Protein AF-A0A2S6H4N1-F1 (afdb_monomer_lite)

Organism: NCBI:txid173365

Secondary structure (DSSP, 8-state):
-HHHHHHHHHHHHTTTS-HHHHHHHHHH-SHHHHHHHHHHHHHHHTSB-TTS-BHHHHHHHHHHHHHHT-TT-BHHHHHHHTTS-HHHHIIIIITGGGGTEE--SSSB-EES-HHHHHHHHHHHHHHS---HHHHHHHHHHHHHHHTTTS--TTTHIIIIIHHHHHHTT-HHHHHHHHHHHHHHS--HHHHHHHHHHHHHTT-HHHHHHHHHH--S--TT-HHHHHHHHHHHHHTT-HHHHHHHHHHHHSGGG-SSPP-HHHHHHHHHHHHHHHHHHHHHS--HHHHHHHHHHHHHHHTS---HHHHHHHHHHHHHHHHTTPPP--HHHHHHHHHHHHHHHHHT-TTHHHHTTTS--GGG---HHHHTTS---

Sequence (373 aa):
MSQRLFDAAKAEASLGEGALLGGVLLIRKGEGLRAHVRSLLERLQANPLTNGYTLYTAFGYIAAMHAEGLDFLSRPVLAEALDCKTSSLQKDVLFPLGREAAAGGGTMIRTRHRRIAAAVIEVMQEEFGEDIENFYLDLVQAAVKARPKAFIQGYSRWEYDLPGHFLKKQPELALQIGSILLELTPHAKLAVSLARIYRQSDDPAEGARVLREFTGDVSGDRSYWYEWGTCAGGTGDHALSAWLAGWSLADQSGVEPPDNDRAKKSLAGLGVAFAELFKRYPDRAFIEARYAVGQLGLKLRLDDTARRYFKSHLGEAEAEGVKPTDLDGAFSRLQTGLNLAWENCAEHESLTERIPKPQAMRFDGLKRLFPLG

Foldseek 3Di:
DVVQLVVQLVVVVVVPDDSNVRSVCVPPDPPPLLVVLVVVLVVQCVADDPQRHTLNLLLLLQLLCLLLPNFFAFLQLSCLLSVHDSVCCVVRHCVVCVVFWDPDVDRTTHGPDSVSSNSNNVCCCPPVVDDSLVSLVSSLLSLLVSVVVDDRPPSVCLLAVVLVSCLVPPLPSSLSSLVSCCVSPPDLVSLLRNLVSCVSVLRLPVSLVSLVPRPDDQFAPLSSLQSNLVSCVSVVLLLSNLLSLLQSQFPRRHPAHDDLVSLLSSLLSLLSSLVSVCVVPVDLLSLLLLLLSLVLNCQGDDDPVSVVSSVVSNVVSVVVVHDDDDNVSSVVSNLSNNQVSLVVRPCNVVCCVPTPRSVPTHNVSSCVRHDDD

pLDDT: mean 88.89, std 13.94, range [40.78, 98.56]

Structure (mmCIF, N/CA/C/O backbone):
data_AF-A0A2S6H4N1-F1
#
_entry.id   AF-A0A2S6H4N1-F1
#
loop_
_atom_site.group_PDB
_atom_site.id
_atom_site.type_symbol
_atom_site.label_atom_id
_atom_site.label_alt_id
_atom_site.label_comp_id
_atom_site.label_asym_id
_atom_site.label_entity_id
_atom_site.label_seq_id
_atom_site.pdbx_PDB_ins_code
_atom_site.Cartn_x
_atom_site.Cartn_y
_atom_site.Cartn_z
_atom_site.occupancy
_atom_site.B_iso_or_equiv
_atom_site.auth_seq_id
_atom_site.auth_comp_id
_atom_site.auth_asym_id
_atom_site.auth_atom_id
_atom_site.pdbx_PDB_model_num
ATOM 1 N N . MET A 1 1 ? 3.105 -32.085 -36.620 1.00 48.75 1 MET A N 1
ATOM 2 C CA . MET A 1 1 ? 3.476 -30.650 -36.559 1.00 48.75 1 MET A CA 1
ATOM 3 C C . MET A 1 1 ? 2.249 -29.737 -36.431 1.00 48.75 1 MET A C 1
ATOM 5 O O . MET A 1 1 ? 2.284 -28.845 -35.600 1.00 48.75 1 MET A O 1
ATOM 9 N N . SER A 1 2 ? 1.154 -29.994 -37.164 1.00 57.72 2 SER A N 1
ATOM 10 C CA . SER A 1 2 ? -0.086 -29.189 -37.124 1.00 57.72 2 SER A CA 1
ATOM 11 C C . SER A 1 2 ? -0.809 -29.170 -35.760 1.00 57.72 2 SER A C 1
ATOM 13 O O . SER A 1 2 ? -1.133 -28.087 -35.286 1.00 57.72 2 SER A O 1
ATOM 15 N N . GLN A 1 3 ? -0.959 -30.312 -35.071 1.00 52.41 3 GLN A N 1
ATOM 16 C CA . GLN A 1 3 ? -1.680 -30.360 -33.784 1.00 52.41 3 GLN A CA 1
ATOM 17 C C . GLN A 1 3 ? -0.975 -29.580 -32.660 1.00 52.41 3 GLN A C 1
ATOM 19 O O . GLN A 1 3 ? -1.591 -28.766 -31.990 1.00 52.41 3 GLN A O 1
ATOM 24 N N . ARG A 1 4 ? 0.351 -29.731 -32.524 1.00 51.81 4 ARG A N 1
ATOM 25 C CA . ARG A 1 4 ? 1.145 -28.981 -31.531 1.00 51.81 4 ARG A CA 1
ATOM 26 C C . ARG A 1 4 ? 1.131 -27.470 -31.784 1.00 51.81 4 ARG A C 1
ATOM 28 O O . ARG A 1 4 ? 1.163 -26.705 -30.830 1.00 51.81 4 ARG A O 1
ATOM 35 N N . LEU A 1 5 ? 1.100 -27.041 -33.053 1.00 51.47 5 LEU A N 1
ATOM 36 C CA . LEU A 1 5 ? 1.008 -25.619 -33.423 1.00 51.47 5 LEU A CA 1
ATOM 37 C C . LEU A 1 5 ? -0.353 -25.060 -33.035 1.00 51.47 5 LEU A C 1
ATOM 39 O O . LEU A 1 5 ? -0.445 -23.941 -32.547 1.00 51.47 5 LEU A O 1
ATOM 43 N N . PHE A 1 6 ? -1.390 -25.863 -33.243 1.00 55.00 6 PHE A N 1
ATOM 44 C CA . PHE A 1 6 ? -2.753 -25.526 -32.889 1.00 55.00 6 PHE A CA 1
ATOM 45 C C . PHE A 1 6 ? -2.928 -25.405 -31.369 1.00 55.00 6 PHE A C 1
ATOM 47 O O . PHE A 1 6 ? -3.466 -24.405 -30.904 1.00 55.00 6 PHE A O 1
ATOM 54 N N . ASP A 1 7 ? -2.394 -26.350 -30.593 1.00 57.19 7 ASP A N 1
ATOM 55 C CA . ASP A 1 7 ? -2.451 -26.315 -29.126 1.00 57.19 7 ASP A CA 1
ATOM 56 C C . ASP A 1 7 ? -1.646 -25.130 -28.553 1.00 57.19 7 ASP A C 1
ATOM 58 O O . ASP A 1 7 ? -2.128 -24.411 -27.677 1.00 57.19 7 ASP A O 1
ATOM 62 N N . ALA A 1 8 ? -0.461 -24.860 -29.114 1.00 56.28 8 ALA A N 1
ATOM 63 C CA . ALA A 1 8 ? 0.375 -23.704 -28.787 1.00 56.28 8 ALA A CA 1
ATOM 64 C C . ALA A 1 8 ? -0.302 -22.362 -29.117 1.00 56.28 8 ALA A C 1
ATOM 66 O O . ALA A 1 8 ? -0.313 -21.448 -28.297 1.00 56.28 8 ALA A O 1
ATOM 67 N N . ALA A 1 9 ? -0.901 -22.247 -30.304 1.00 53.41 9 ALA A N 1
ATOM 68 C CA . ALA A 1 9 ? -1.626 -21.052 -30.717 1.00 53.41 9 ALA A CA 1
ATOM 69 C C . ALA A 1 9 ? -2.897 -20.837 -29.881 1.00 53.41 9 ALA A C 1
ATOM 71 O O . ALA A 1 9 ? -3.255 -19.701 -29.586 1.00 53.41 9 ALA A O 1
ATOM 72 N N . LYS A 1 10 ? -3.565 -21.912 -29.451 1.00 53.88 10 LYS A N 1
ATOM 73 C CA . LYS A 1 10 ? -4.755 -21.840 -28.595 1.00 53.88 10 LYS A CA 1
ATOM 74 C C . LYS A 1 10 ? -4.426 -21.360 -27.175 1.00 53.88 10 LYS A C 1
ATOM 76 O O . LYS A 1 10 ? -5.189 -20.568 -26.632 1.00 53.88 10 LYS A O 1
ATOM 81 N N . ALA A 1 11 ? -3.292 -21.780 -26.608 1.00 56.50 11 ALA A N 1
ATOM 82 C CA . ALA A 1 11 ? -2.799 -21.282 -25.319 1.00 56.50 11 ALA A CA 1
ATOM 83 C C . ALA A 1 11 ? -2.368 -19.799 -25.375 1.00 56.50 11 ALA A C 1
ATOM 85 O O . ALA A 1 11 ? -2.579 -19.046 -24.427 1.00 56.50 11 ALA A O 1
ATOM 86 N N . GLU A 1 12 ? -1.817 -19.349 -26.505 1.00 52.75 12 GLU A N 1
ATOM 87 C CA . GLU A 1 12 ? -1.479 -17.935 -26.733 1.00 52.75 12 GLU A CA 1
ATOM 88 C C . GLU A 1 12 ? -2.725 -17.070 -26.995 1.00 52.75 12 GLU A C 1
ATOM 90 O O . GLU A 1 12 ? -2.802 -15.934 -26.536 1.00 52.75 12 GLU A O 1
ATOM 95 N N . ALA A 1 13 ? -3.750 -17.606 -27.667 1.00 51.69 13 ALA A N 1
ATOM 96 C CA . ALA A 1 13 ? -5.005 -16.890 -27.910 1.00 51.69 13 ALA A CA 1
ATOM 97 C C . ALA A 1 13 ? -5.735 -16.503 -26.610 1.00 51.69 13 ALA A C 1
ATOM 99 O O . ALA A 1 13 ? -6.384 -15.460 -26.568 1.00 51.69 13 ALA A O 1
ATOM 100 N N . SER A 1 14 ? -5.590 -17.289 -25.534 1.00 49.72 14 SER A N 1
ATOM 101 C CA . SER A 1 14 ? -6.103 -16.929 -24.201 1.00 49.72 14 SER A CA 1
ATOM 102 C C . SER A 1 14 ? -5.357 -15.773 -23.520 1.00 49.72 14 SER A C 1
ATOM 104 O O . SER A 1 14 ? -5.860 -15.242 -22.535 1.00 49.72 14 SER A O 1
ATOM 106 N N . LEU A 1 15 ? -4.193 -15.361 -24.039 1.00 51.81 15 LEU A N 1
ATOM 107 C CA . LEU A 1 15 ? -3.381 -14.246 -23.531 1.00 51.81 15 LEU A CA 1
ATOM 108 C C . LEU A 1 15 ? -3.568 -12.941 -24.332 1.00 51.81 15 LEU A C 1
ATOM 110 O O . LEU A 1 15 ? -2.967 -11.928 -23.990 1.00 51.81 15 LEU A O 1
ATOM 114 N N . GLY A 1 16 ? -4.428 -12.938 -25.358 1.00 44.16 16 GLY A N 1
ATOM 115 C CA . GLY A 1 16 ? -4.937 -11.717 -25.994 1.00 44.16 16 GLY A CA 1
ATOM 116 C C . GLY A 1 16 ? -4.150 -11.153 -27.186 1.00 44.16 16 GLY A C 1
ATOM 117 O O . GLY A 1 16 ? -4.662 -10.246 -27.836 1.00 44.16 16 GLY A O 1
ATOM 118 N N . GLU A 1 17 ? -2.977 -11.684 -27.554 1.00 46.75 17 GLU A N 1
ATOM 119 C CA . GLU A 1 17 ? -2.208 -11.206 -28.722 1.00 46.75 17 GLU A CA 1
ATOM 120 C C . GLU A 1 17 ? -1.546 -12.353 -29.519 1.00 46.75 17 GLU A C 1
ATOM 122 O O . GLU A 1 17 ? -1.082 -13.341 -28.963 1.00 46.75 17 GLU A O 1
ATOM 127 N N . GLY A 1 18 ? -1.479 -12.221 -30.853 1.00 52.62 18 GLY A N 1
ATOM 128 C CA . GLY A 1 18 ? -0.442 -12.867 -31.678 1.00 52.62 18 GLY A CA 1
ATOM 129 C C . GLY A 1 18 ? -0.360 -14.403 -31.727 1.00 52.62 18 GLY A C 1
ATOM 130 O O . GLY A 1 18 ? 0.700 -14.919 -32.082 1.00 52.62 18 GLY A O 1
ATOM 131 N N . ALA A 1 19 ? -1.448 -15.131 -31.450 1.00 54.53 19 ALA A N 1
ATOM 132 C CA . ALA A 1 19 ? -1.514 -16.598 -31.325 1.00 54.53 19 ALA A CA 1
ATOM 133 C C . ALA A 1 19 ? -0.698 -17.416 -32.351 1.00 54.53 19 ALA A C 1
ATOM 135 O O . ALA A 1 19 ? -0.059 -18.414 -32.013 1.00 54.53 19 ALA A O 1
ATOM 136 N N . LEU A 1 20 ? -0.687 -16.989 -33.617 1.00 48.22 20 LEU A N 1
ATOM 137 C CA . LEU A 1 20 ? -0.003 -17.705 -34.697 1.00 48.22 20 LEU A CA 1
ATOM 138 C C . LEU A 1 20 ? 1.521 -17.476 -34.699 1.00 48.22 20 LEU A C 1
ATOM 140 O O . LEU A 1 20 ? 2.278 -18.399 -34.993 1.00 48.22 20 LEU A O 1
ATOM 144 N N . LEU A 1 21 ? 1.985 -16.275 -34.330 1.00 51.44 21 LEU A N 1
ATOM 145 C CA . LEU A 1 21 ? 3.413 -15.955 -34.210 1.00 51.44 21 LEU A CA 1
ATOM 146 C C . LEU A 1 21 ? 3.998 -16.585 -32.935 1.00 51.44 21 LEU A C 1
ATOM 148 O O . LEU A 1 21 ? 5.065 -17.196 -32.994 1.00 51.44 21 LEU A O 1
ATOM 152 N N . GLY A 1 22 ? 3.261 -16.524 -31.818 1.00 53.81 22 GLY A N 1
ATOM 153 C CA . GLY A 1 22 ? 3.605 -17.209 -30.568 1.00 53.81 22 GLY A CA 1
ATOM 154 C C . GLY A 1 22 ? 3.693 -18.731 -30.736 1.00 53.81 22 GLY A C 1
ATOM 155 O O . GLY A 1 22 ? 4.669 -19.347 -30.305 1.00 53.81 22 GLY A O 1
ATOM 156 N N . GLY A 1 23 ? 2.748 -19.333 -31.470 1.00 52.59 23 GLY A N 1
ATOM 157 C CA . GLY A 1 23 ? 2.772 -20.759 -31.815 1.00 52.59 23 GLY A CA 1
ATOM 158 C C . GLY A 1 23 ? 3.954 -21.168 -32.706 1.00 52.59 23 GLY A C 1
ATOM 159 O O . GLY A 1 23 ? 4.554 -22.224 -32.499 1.00 52.59 23 GLY A O 1
ATOM 160 N N . VAL A 1 24 ? 4.349 -20.326 -33.669 1.00 55.22 24 VAL A N 1
ATOM 161 C CA . VAL A 1 24 ? 5.521 -20.580 -34.530 1.00 55.22 24 VAL A CA 1
ATOM 162 C C . VAL A 1 24 ? 6.841 -20.429 -33.762 1.00 55.22 24 VAL A C 1
ATOM 164 O O . VAL A 1 24 ? 7.751 -21.236 -33.974 1.00 55.22 24 VAL A O 1
ATOM 167 N N . LEU A 1 25 ? 6.941 -19.464 -32.839 1.00 53.88 25 LEU A N 1
ATOM 168 C CA . LEU A 1 25 ? 8.090 -19.327 -31.933 1.00 53.88 25 LEU A CA 1
ATOM 169 C C . LEU A 1 25 ? 8.241 -20.562 -31.025 1.00 53.88 25 LEU A C 1
ATOM 171 O O . LEU A 1 25 ? 9.352 -21.067 -30.875 1.00 53.88 25 LEU A O 1
ATOM 175 N N . LEU A 1 26 ? 7.125 -21.108 -30.522 1.00 54.25 26 LEU A N 1
ATOM 176 C CA . LEU A 1 26 ? 7.072 -22.334 -29.707 1.00 54.25 26 LEU A CA 1
ATOM 177 C C . LEU A 1 26 ? 7.663 -23.567 -30.399 1.00 54.25 26 LEU A C 1
ATOM 179 O O . LEU A 1 26 ? 8.270 -24.410 -29.748 1.00 54.25 26 LEU A O 1
ATOM 183 N N . ILE A 1 27 ? 7.457 -23.700 -31.711 1.00 53.41 27 ILE A N 1
ATOM 184 C CA . ILE A 1 27 ? 7.740 -24.951 -32.430 1.00 53.41 27 ILE A CA 1
ATOM 185 C C . ILE A 1 27 ? 9.077 -24.940 -33.157 1.00 53.41 27 ILE A C 1
ATOM 187 O O . ILE A 1 27 ? 9.629 -26.010 -33.411 1.00 53.41 27 ILE A O 1
ATOM 191 N N . ARG A 1 28 ? 9.607 -23.766 -33.516 1.00 51.88 28 ARG A N 1
ATOM 192 C CA . ARG A 1 28 ? 10.813 -23.698 -34.352 1.00 51.88 28 ARG A CA 1
ATOM 193 C C . ARG A 1 28 ? 12.082 -23.221 -33.662 1.00 51.88 28 ARG A C 1
ATOM 195 O O . ARG A 1 28 ? 13.134 -23.452 -34.250 1.00 51.88 28 ARG A O 1
ATOM 202 N N . LYS A 1 29 ? 12.053 -22.563 -32.497 1.00 51.38 29 LYS A N 1
ATOM 203 C CA . LYS A 1 29 ? 13.257 -21.869 -32.005 1.00 51.38 29 LYS A CA 1
ATOM 204 C C . LYS A 1 29 ? 13.277 -21.639 -30.485 1.00 51.38 29 LYS A C 1
ATOM 206 O O . LYS A 1 29 ? 13.104 -20.511 -30.053 1.00 51.38 29 LYS A O 1
ATOM 211 N N . GLY A 1 30 ? 13.560 -22.667 -29.684 1.00 55.00 30 GLY A N 1
ATOM 212 C CA . GLY A 1 30 ? 14.056 -22.447 -28.313 1.00 55.00 30 GLY A CA 1
ATOM 213 C C . GLY A 1 30 ? 15.468 -21.848 -28.358 1.00 55.00 30 GLY A C 1
ATOM 214 O O . GLY A 1 30 ? 15.661 -20.659 -28.126 1.00 55.00 30 GLY A O 1
ATOM 215 N N . GLU A 1 31 ? 16.440 -22.630 -28.831 1.00 57.72 31 GLU A N 1
ATOM 216 C CA . GLU A 1 31 ? 17.837 -22.184 -28.999 1.00 57.72 31 GLU A CA 1
ATOM 217 C C . GLU A 1 31 ? 18.001 -21.107 -30.086 1.00 57.72 31 GLU A C 1
ATOM 219 O O . GLU A 1 31 ? 18.750 -20.144 -29.931 1.00 57.72 31 GLU A O 1
ATOM 224 N N . GLY A 1 32 ? 17.251 -21.213 -31.189 1.00 68.81 32 GLY A N 1
ATOM 225 C CA . GLY A 1 32 ? 17.353 -20.264 -32.301 1.00 68.81 32 GLY A CA 1
ATOM 226 C C . GLY A 1 32 ? 16.788 -18.867 -32.009 1.00 68.81 32 GLY A C 1
ATOM 227 O O . GLY A 1 32 ? 17.113 -17.934 -32.743 1.00 68.81 32 GLY A O 1
ATOM 228 N N . LEU A 1 33 ? 15.917 -18.720 -31.002 1.00 77.12 33 LEU A N 1
ATOM 229 C CA . LEU A 1 33 ? 15.396 -17.420 -30.569 1.00 77.12 33 LEU A CA 1
ATOM 230 C C . LEU A 1 33 ? 16.413 -16.762 -29.650 1.00 77.12 33 LEU A C 1
ATOM 232 O O . LEU A 1 33 ? 16.744 -15.603 -29.862 1.00 77.12 33 LEU A O 1
ATOM 236 N N . ARG A 1 34 ? 16.960 -17.527 -28.705 1.00 83.12 34 ARG A N 1
ATOM 237 C CA . ARG A 1 34 ? 17.997 -17.058 -27.793 1.00 83.12 34 ARG A CA 1
ATOM 238 C C . ARG A 1 34 ? 19.237 -16.555 -28.538 1.00 83.12 34 ARG A C 1
ATOM 240 O O . ARG A 1 34 ? 19.632 -15.410 -28.355 1.00 83.12 34 ARG A O 1
ATOM 247 N N . ALA A 1 35 ? 19.761 -17.338 -29.486 1.00 82.56 35 ALA A N 1
ATOM 248 C CA . ALA A 1 35 ? 20.886 -16.919 -30.330 1.00 82.56 35 ALA A CA 1
ATOM 249 C C . ALA A 1 35 ? 20.569 -15.674 -31.183 1.00 82.56 35 ALA A C 1
ATOM 251 O O . ALA A 1 35 ? 21.424 -14.813 -31.395 1.00 82.56 35 ALA A O 1
ATOM 252 N N . HIS A 1 36 ? 19.327 -15.557 -31.666 1.00 83.19 36 HIS A N 1
ATOM 253 C CA . HIS A 1 36 ? 18.885 -14.377 -32.406 1.00 83.19 36 HIS A CA 1
ATOM 254 C C . HIS A 1 36 ? 18.809 -13.132 -31.514 1.00 83.19 36 HIS A C 1
ATOM 256 O O . HIS A 1 36 ? 19.293 -12.078 -31.918 1.00 83.19 36 HIS A O 1
ATOM 262 N N . VAL A 1 37 ? 18.247 -13.263 -30.310 1.00 88.50 37 VAL A N 1
ATOM 263 C CA . VAL A 1 37 ? 18.175 -12.196 -29.306 1.00 88.50 37 VAL A CA 1
ATOM 264 C C . VAL A 1 37 ? 19.574 -11.762 -28.889 1.00 88.50 37 VAL A C 1
ATOM 266 O O . VAL A 1 37 ? 19.849 -10.570 -28.902 1.00 88.50 37 VAL A O 1
ATOM 269 N N . ARG A 1 38 ? 20.490 -12.697 -28.621 1.00 89.81 38 ARG A N 1
ATOM 270 C CA . ARG A 1 38 ? 21.890 -12.379 -28.316 1.00 89.81 38 ARG A CA 1
ATOM 271 C C . ARG A 1 38 ? 22.537 -11.541 -29.421 1.00 89.81 38 ARG A C 1
ATOM 273 O O . ARG A 1 38 ? 23.019 -10.445 -29.156 1.00 89.81 38 ARG A O 1
ATOM 280 N N . SER A 1 39 ? 22.476 -12.010 -30.670 1.00 87.75 39 SER A N 1
ATOM 281 C CA . SER A 1 39 ? 23.034 -11.281 -31.820 1.00 87.75 39 SER A CA 1
ATOM 282 C C . SER A 1 39 ? 22.376 -9.907 -32.020 1.00 87.75 39 SER A C 1
ATOM 284 O O . SER A 1 39 ? 23.031 -8.938 -32.412 1.00 87.75 39 SER A O 1
ATOM 286 N N . LEU A 1 40 ? 21.076 -9.799 -31.737 1.00 88.19 40 LEU A N 1
ATOM 287 C CA . LEU A 1 40 ? 20.374 -8.524 -31.721 1.00 88.19 40 LEU A CA 1
ATOM 288 C C . LEU A 1 40 ? 20.947 -7.592 -30.645 1.00 88.19 40 LEU A C 1
ATOM 290 O O . LEU A 1 40 ? 21.265 -6.451 -30.967 1.00 88.19 40 LEU A O 1
ATOM 294 N N . LEU A 1 41 ? 21.086 -8.063 -29.407 1.00 91.56 41 LEU A N 1
ATOM 295 C CA . LEU A 1 41 ? 21.571 -7.276 -28.276 1.00 91.56 41 LEU A CA 1
ATOM 296 C C . LEU A 1 41 ? 23.004 -6.776 -28.489 1.00 91.56 41 LEU A C 1
ATOM 298 O O . LEU A 1 41 ? 23.239 -5.582 -28.325 1.00 91.56 41 LEU A O 1
ATOM 302 N N . GLU A 1 42 ? 23.913 -7.630 -28.971 1.00 92.00 42 GLU A N 1
ATOM 303 C CA . GLU A 1 42 ? 25.290 -7.245 -29.333 1.00 92.00 42 GLU A CA 1
ATOM 304 C C . GLU A 1 42 ? 25.296 -6.098 -30.359 1.00 92.00 42 GLU A C 1
ATOM 306 O O . GLU A 1 42 ? 26.009 -5.102 -30.217 1.00 92.00 42 GLU A O 1
ATOM 311 N N . ARG A 1 43 ? 24.434 -6.188 -31.380 1.00 89.88 43 ARG A N 1
ATOM 312 C CA . ARG A 1 43 ? 24.276 -5.118 -32.369 1.00 89.88 43 ARG A CA 1
ATOM 313 C C . ARG A 1 43 ? 23.722 -3.846 -31.734 1.00 89.88 43 ARG A C 1
ATOM 315 O O . ARG A 1 43 ? 24.209 -2.768 -32.056 1.00 89.88 43 ARG A O 1
ATOM 322 N N . LEU A 1 44 ? 22.708 -3.930 -30.874 1.00 90.81 44 LEU A N 1
ATOM 323 C CA . LEU A 1 44 ? 22.117 -2.750 -30.232 1.00 90.81 44 LEU A CA 1
ATOM 324 C C . LEU A 1 44 ? 23.100 -2.049 -29.283 1.00 90.81 44 LEU A C 1
ATOM 326 O O . LEU A 1 44 ? 23.079 -0.823 -29.199 1.00 90.81 44 LEU A O 1
ATOM 330 N N . GLN A 1 45 ? 23.986 -2.802 -28.630 1.00 90.81 45 GLN A N 1
ATOM 331 C CA . GLN A 1 45 ? 25.025 -2.263 -27.752 1.00 90.81 45 GLN A CA 1
ATOM 332 C C . GLN A 1 45 ? 26.046 -1.425 -28.535 1.00 90.81 45 GLN A C 1
ATOM 334 O O . GLN A 1 45 ? 26.488 -0.381 -28.064 1.00 90.81 45 GLN A O 1
ATOM 339 N N . ALA A 1 46 ? 26.351 -1.815 -29.775 1.00 88.56 46 ALA A N 1
ATOM 340 C CA . ALA A 1 46 ? 27.232 -1.064 -30.672 1.00 88.56 46 ALA A CA 1
ATOM 341 C C . ALA A 1 46 ? 26.597 0.213 -31.272 1.00 88.56 46 ALA A C 1
ATOM 343 O O . ALA A 1 46 ? 27.244 0.900 -32.061 1.00 88.56 46 ALA A O 1
ATOM 344 N N . ASN A 1 47 ? 25.340 0.536 -30.938 1.00 86.50 47 ASN A N 1
ATOM 345 C CA . ASN A 1 47 ? 24.636 1.724 -31.429 1.00 86.50 47 ASN A CA 1
ATOM 346 C C . ASN A 1 47 ? 24.436 2.748 -30.295 1.00 86.50 47 ASN A C 1
ATOM 348 O O . ASN A 1 47 ? 23.422 2.683 -29.587 1.00 86.50 47 ASN A O 1
ATOM 352 N N . PRO A 1 48 ? 25.379 3.690 -30.109 1.00 88.62 48 PRO A N 1
ATOM 353 C CA . PRO A 1 48 ? 25.275 4.713 -29.079 1.00 88.62 48 PRO A CA 1
ATOM 354 C C . PRO A 1 48 ? 24.202 5.754 -29.410 1.00 88.62 48 PRO A C 1
ATOM 356 O O . PRO A 1 48 ? 23.981 6.124 -30.564 1.00 88.62 48 PRO A O 1
ATOM 359 N N . LEU A 1 49 ? 23.570 6.256 -28.358 1.00 86.12 49 LEU A N 1
ATOM 360 C CA . LEU A 1 49 ? 22.730 7.441 -28.350 1.00 86.12 49 LEU A CA 1
ATOM 361 C C . LEU A 1 49 ? 23.581 8.665 -27.989 1.00 86.12 49 LEU A C 1
ATOM 363 O O . LEU A 1 49 ? 24.680 8.561 -27.444 1.00 86.12 49 LEU A O 1
ATOM 367 N N . THR A 1 50 ? 23.069 9.858 -28.278 1.00 76.38 50 THR A N 1
ATOM 368 C CA . THR A 1 50 ? 23.790 11.132 -28.089 1.00 76.38 50 THR A CA 1
ATOM 369 C C . THR A 1 50 ? 24.124 11.478 -26.635 1.00 76.38 50 THR A C 1
ATOM 371 O O . THR A 1 50 ? 24.855 12.428 -26.388 1.00 76.38 50 THR A O 1
ATOM 374 N N . ASN A 1 51 ? 23.582 10.737 -25.677 1.00 76.12 51 ASN A N 1
ATOM 375 C CA . ASN A 1 51 ? 23.624 10.988 -24.237 1.00 76.12 51 ASN A CA 1
ATOM 376 C C . ASN A 1 51 ? 24.342 9.874 -23.458 1.00 76.12 51 ASN A C 1
ATOM 378 O O . ASN A 1 51 ? 24.160 9.740 -22.255 1.00 76.12 51 ASN A O 1
ATOM 382 N N . GLY A 1 52 ? 25.153 9.059 -24.139 1.00 78.31 52 GLY A N 1
ATOM 383 C CA . GLY A 1 52 ? 25.955 8.010 -23.503 1.00 78.31 52 GLY A CA 1
ATOM 384 C C . GLY A 1 52 ? 25.220 6.687 -23.279 1.00 78.31 52 GLY A C 1
ATOM 385 O O . GLY A 1 52 ? 25.874 5.679 -23.026 1.00 78.31 52 GLY A O 1
ATOM 386 N N . TYR A 1 53 ? 23.895 6.651 -23.452 1.00 89.75 53 TYR A N 1
ATOM 387 C CA . TYR A 1 53 ? 23.133 5.404 -23.532 1.00 89.75 53 TYR A CA 1
ATOM 388 C C . TYR A 1 53 ? 23.308 4.719 -24.891 1.00 89.75 53 TYR A C 1
ATOM 390 O O . TYR A 1 53 ? 23.898 5.265 -25.820 1.00 89.75 53 TYR A O 1
ATOM 398 N N . THR A 1 54 ? 22.760 3.516 -25.034 1.00 92.19 54 THR A N 1
ATOM 399 C CA . THR A 1 54 ? 22.733 2.776 -26.303 1.00 92.19 54 THR A CA 1
ATOM 400 C C . THR A 1 54 ? 21.309 2.339 -26.635 1.00 92.19 54 THR A C 1
ATOM 402 O O . THR A 1 54 ? 20.419 2.335 -25.776 1.00 92.19 54 THR A O 1
ATOM 405 N N . LEU A 1 55 ? 21.074 1.921 -27.883 1.00 90.94 55 LEU A N 1
ATOM 406 C CA . LEU A 1 55 ? 19.799 1.292 -28.250 1.00 90.94 55 LEU A CA 1
ATOM 407 C C . LEU A 1 55 ? 19.527 0.009 -27.454 1.00 90.94 55 LEU A C 1
ATOM 409 O O . LEU A 1 55 ? 18.368 -0.382 -27.320 1.00 90.94 55 LEU A O 1
ATOM 413 N N . TYR A 1 56 ? 20.569 -0.625 -26.914 1.00 93.31 56 TYR A N 1
ATOM 414 C CA . TYR A 1 56 ? 20.449 -1.776 -26.026 1.00 93.31 56 TYR A CA 1
ATOM 415 C C . TYR A 1 56 ? 19.714 -1.406 -24.732 1.00 93.31 56 TYR A C 1
ATOM 417 O O . TYR A 1 56 ? 18.710 -2.042 -24.420 1.00 93.31 56 TYR A O 1
ATOM 425 N N . THR A 1 57 ? 20.107 -0.320 -24.055 1.00 93.62 57 THR A N 1
ATOM 426 C CA . THR A 1 57 ? 19.432 0.150 -22.830 1.00 93.62 57 THR A CA 1
ATOM 427 C C . THR A 1 57 ? 17.976 0.523 -23.108 1.00 93.62 57 THR A C 1
ATOM 429 O O . THR A 1 57 ? 17.063 0.087 -22.409 1.00 93.62 57 THR A O 1
ATOM 432 N N . ALA A 1 58 ? 17.735 1.269 -24.191 1.00 93.75 58 ALA A N 1
ATOM 433 C CA . ALA A 1 58 ? 16.382 1.650 -24.591 1.00 93.75 58 ALA A CA 1
ATOM 434 C C . ALA A 1 58 ? 15.486 0.431 -24.858 1.00 93.75 58 ALA A C 1
ATOM 436 O O . ALA A 1 58 ? 14.312 0.422 -24.486 1.00 93.75 58 ALA A O 1
ATOM 437 N N . PHE A 1 59 ? 16.033 -0.602 -25.500 1.00 93.62 59 PHE A N 1
ATOM 438 C CA . PHE A 1 59 ? 15.307 -1.840 -25.744 1.00 93.62 59 PHE A CA 1
ATOM 439 C C . PHE A 1 59 ? 15.074 -2.637 -24.457 1.00 93.62 59 PHE A C 1
ATOM 441 O O . PHE A 1 59 ? 13.983 -3.180 -24.296 1.00 93.62 59 PHE A O 1
ATOM 448 N N . GLY A 1 60 ? 16.034 -2.633 -23.528 1.00 95.50 60 GLY A N 1
ATOM 449 C CA . GLY A 1 60 ? 15.913 -3.219 -22.191 1.00 95.50 60 GLY A CA 1
ATOM 450 C C . GLY A 1 60 ? 14.740 -2.643 -21.401 1.00 95.50 60 GLY A C 1
ATOM 451 O O . GLY A 1 60 ? 13.870 -3.400 -20.977 1.00 95.50 60 GLY A O 1
ATOM 452 N N . TYR A 1 61 ? 14.622 -1.312 -21.318 1.00 96.19 61 TYR A N 1
ATOM 453 C CA . TYR A 1 61 ? 13.483 -0.652 -20.662 1.00 96.19 61 TYR A CA 1
ATOM 454 C C . TYR A 1 61 ? 12.127 -1.065 -21.252 1.00 96.19 61 TYR A C 1
ATOM 456 O O . TYR A 1 61 ? 11.173 -1.348 -20.523 1.00 96.19 61 TYR A O 1
ATOM 464 N N . ILE A 1 62 ? 12.027 -1.123 -22.584 1.00 94.12 62 ILE A N 1
ATOM 465 C CA . ILE A 1 62 ? 10.791 -1.527 -23.271 1.00 94.12 62 ILE A CA 1
ATOM 466 C C . ILE A 1 62 ? 10.493 -3.012 -23.023 1.00 94.12 62 ILE A C 1
ATOM 468 O O . ILE A 1 62 ? 9.339 -3.388 -22.796 1.00 94.12 62 ILE A O 1
ATOM 472 N N . ALA A 1 63 ? 11.519 -3.861 -23.087 1.00 94.19 63 ALA A N 1
ATOM 473 C CA . ALA A 1 63 ? 11.392 -5.294 -22.881 1.00 94.19 63 ALA A CA 1
ATOM 474 C C . ALA A 1 63 ? 10.999 -5.628 -21.436 1.00 94.19 63 ALA A C 1
ATOM 476 O O . ALA A 1 63 ? 10.107 -6.449 -21.252 1.00 94.19 63 ALA A O 1
ATOM 477 N N . ALA A 1 64 ? 11.570 -4.957 -20.435 1.00 96.44 64 ALA A N 1
ATOM 478 C CA . ALA A 1 64 ? 11.280 -5.202 -19.022 1.00 96.44 64 ALA A CA 1
ATOM 479 C C . ALA A 1 64 ? 9.790 -4.991 -18.725 1.00 96.44 64 ALA A C 1
ATOM 481 O O . ALA A 1 64 ? 9.087 -5.906 -18.295 1.00 96.44 64 ALA A O 1
ATOM 482 N N . MET A 1 65 ? 9.264 -3.822 -19.104 1.00 95.75 65 MET A N 1
ATOM 483 C CA . MET A 1 65 ? 7.845 -3.501 -18.933 1.00 95.75 65 MET A CA 1
ATOM 484 C C . MET A 1 65 ? 6.940 -4.486 -19.686 1.00 95.75 65 MET A C 1
ATOM 486 O O . MET A 1 65 ? 5.964 -4.997 -19.132 1.00 95.75 65 MET A O 1
ATOM 490 N N . HIS A 1 66 ? 7.262 -4.804 -20.944 1.00 92.88 66 HIS A N 1
ATOM 491 C CA . HIS A 1 66 ? 6.410 -5.677 -21.750 1.00 92.88 66 HIS A CA 1
ATOM 492 C C . HIS A 1 66 ? 6.452 -7.145 -21.296 1.00 92.88 66 HIS A C 1
ATOM 494 O O . HIS A 1 66 ? 5.416 -7.810 -21.308 1.00 92.88 66 HIS A O 1
ATOM 500 N N . ALA A 1 67 ? 7.607 -7.658 -20.858 1.00 93.88 67 ALA A N 1
ATOM 501 C CA . ALA A 1 67 ? 7.757 -9.022 -20.347 1.00 93.88 67 ALA A CA 1
ATOM 502 C C . ALA A 1 67 ? 6.852 -9.267 -19.126 1.00 93.88 67 ALA A C 1
ATOM 504 O O . ALA A 1 67 ? 6.186 -10.305 -19.036 1.00 93.88 67 ALA A O 1
ATOM 505 N N . GLU A 1 68 ? 6.730 -8.269 -18.250 1.00 94.19 68 GLU A N 1
ATOM 506 C CA . GLU A 1 68 ? 5.847 -8.298 -17.080 1.00 94.19 68 GLU A CA 1
ATOM 507 C C . GLU A 1 68 ? 4.368 -8.019 -17.408 1.00 94.19 68 GLU A C 1
ATOM 509 O O . GLU A 1 68 ? 3.491 -8.311 -16.596 1.00 94.19 68 GLU A O 1
ATOM 514 N N . GLY A 1 69 ? 4.049 -7.555 -18.622 1.00 91.69 69 GLY A N 1
ATOM 515 C CA . GLY A 1 69 ? 2.688 -7.156 -19.014 1.00 91.69 69 GLY A CA 1
ATOM 516 C C . GLY A 1 69 ? 2.290 -5.768 -18.495 1.00 91.69 69 GLY A C 1
ATOM 517 O O . GLY A 1 69 ? 1.107 -5.455 -18.363 1.00 91.69 69 GLY A O 1
ATOM 518 N N . LEU A 1 70 ? 3.277 -4.930 -18.177 1.00 92.69 70 LEU A N 1
ATOM 519 C CA . LEU A 1 70 ? 3.102 -3.578 -17.660 1.00 92.69 70 LEU A CA 1
ATOM 520 C C . LEU A 1 70 ? 2.931 -2.588 -18.819 1.00 92.69 70 LEU A C 1
ATOM 522 O O . LEU A 1 70 ? 3.840 -1.876 -19.243 1.00 92.69 70 LEU A O 1
ATOM 526 N N . ASP A 1 71 ? 1.710 -2.537 -19.337 1.00 89.19 71 ASP A N 1
ATOM 527 C CA . ASP A 1 71 ? 1.355 -1.789 -20.543 1.00 89.19 71 ASP A CA 1
ATOM 528 C C . ASP A 1 71 ? 1.079 -0.293 -20.304 1.00 89.19 71 ASP A C 1
ATOM 530 O O . ASP A 1 71 ? -0.011 0.213 -20.593 1.00 89.19 71 ASP A O 1
ATOM 534 N N . PHE A 1 72 ? 2.040 0.422 -19.723 1.00 92.12 72 PHE A N 1
ATOM 535 C CA . PHE A 1 72 ? 1.933 1.869 -19.474 1.00 92.12 72 PHE A CA 1
ATOM 536 C C . PHE A 1 72 ? 3.241 2.649 -19.638 1.00 92.12 72 PHE A C 1
ATOM 538 O O . PHE A 1 72 ? 3.301 3.833 -19.293 1.00 92.12 72 PHE A O 1
ATOM 545 N N . LEU A 1 73 ? 4.280 2.025 -20.202 1.00 93.50 73 LEU A N 1
ATOM 546 C CA . LEU A 1 73 ? 5.479 2.753 -20.603 1.00 93.50 73 LEU A CA 1
ATOM 547 C C . LEU A 1 73 ? 5.130 3.741 -21.721 1.00 93.50 73 LEU A C 1
ATOM 549 O O . LEU A 1 73 ? 4.762 3.355 -22.834 1.00 93.50 73 LEU A O 1
ATOM 553 N N . SER A 1 74 ? 5.260 5.028 -21.415 1.00 92.50 74 SER A N 1
ATOM 554 C CA . SER A 1 74 ? 4.923 6.119 -22.326 1.00 92.50 74 SER A CA 1
ATOM 555 C C . SER A 1 74 ? 6.176 6.819 -22.850 1.00 92.50 74 SER A C 1
ATOM 557 O O . SER A 1 74 ? 7.255 6.741 -22.260 1.00 92.50 74 SER A O 1
ATOM 559 N N . ARG A 1 75 ? 6.030 7.540 -23.969 1.00 92.81 75 ARG A N 1
ATOM 560 C CA . ARG A 1 75 ? 7.135 8.284 -24.599 1.00 92.81 75 ARG A CA 1
ATOM 561 C C . ARG A 1 75 ? 7.812 9.290 -23.662 1.00 92.81 75 ARG A C 1
ATOM 563 O O . ARG A 1 75 ? 9.036 9.296 -23.660 1.00 92.81 75 ARG A O 1
ATOM 570 N N . PRO A 1 76 ? 7.091 10.109 -22.868 1.00 94.19 76 PRO A N 1
ATOM 571 C CA . PRO A 1 76 ? 7.746 11.032 -21.944 1.00 94.19 76 PRO A CA 1
ATOM 572 C C . PRO A 1 76 ? 8.607 10.322 -20.896 1.00 94.19 76 PRO A C 1
ATOM 574 O O . PRO A 1 76 ? 9.705 10.782 -20.615 1.00 94.19 76 PRO A O 1
ATOM 577 N N . VAL A 1 77 ? 8.143 9.182 -20.372 1.00 96.12 77 VAL A N 1
ATOM 578 C CA . VAL A 1 77 ? 8.890 8.406 -19.369 1.00 96.12 77 VAL A CA 1
ATOM 579 C C . VAL A 1 77 ? 10.145 7.794 -19.980 1.00 96.12 77 VAL A C 1
ATOM 581 O O . VAL A 1 77 ? 11.226 7.951 -19.429 1.00 96.12 77 VAL A O 1
ATOM 584 N N . LEU A 1 78 ? 10.030 7.155 -21.151 1.00 94.81 78 LEU A N 1
ATOM 585 C CA . LEU A 1 78 ? 11.195 6.576 -21.824 1.00 94.81 78 LEU A CA 1
ATOM 586 C C . LEU A 1 78 ? 12.208 7.650 -22.248 1.00 94.81 78 LEU A C 1
ATOM 588 O O . LEU A 1 78 ? 13.409 7.426 -22.159 1.00 94.81 78 LEU A O 1
ATOM 592 N N . ALA A 1 79 ? 11.734 8.812 -22.706 1.00 94.00 79 ALA A N 1
ATOM 593 C CA . ALA A 1 79 ? 12.608 9.922 -23.066 1.00 94.00 79 ALA A CA 1
ATOM 594 C C . ALA A 1 79 ? 13.393 10.440 -21.855 1.00 94.00 79 ALA A C 1
ATOM 596 O O . ALA A 1 79 ? 14.599 10.637 -21.965 1.00 94.00 79 ALA A O 1
ATOM 597 N N . GLU A 1 80 ? 12.723 10.597 -20.711 1.00 95.88 80 GLU A N 1
ATOM 598 C CA . GLU A 1 80 ? 13.354 11.010 -19.458 1.00 95.88 80 GLU A CA 1
ATOM 599 C C . GLU A 1 80 ? 14.349 9.958 -18.943 1.00 95.88 80 GLU A C 1
ATOM 601 O O . GLU A 1 80 ? 15.455 10.321 -18.561 1.00 95.88 80 GLU A O 1
ATOM 606 N N . ALA A 1 81 ? 14.009 8.664 -18.999 1.00 95.81 81 ALA A N 1
ATOM 607 C CA . ALA A 1 81 ? 14.890 7.569 -18.567 1.00 95.81 81 ALA A CA 1
ATOM 608 C C . ALA A 1 81 ? 16.159 7.451 -19.418 1.00 95.81 81 ALA A C 1
ATOM 610 O O . ALA A 1 81 ? 17.204 7.018 -18.943 1.00 95.81 81 ALA A O 1
ATOM 611 N N . LEU A 1 82 ? 16.058 7.833 -20.690 1.00 94.62 82 LEU A N 1
ATOM 612 C CA . LEU A 1 82 ? 17.187 7.868 -21.604 1.00 94.62 82 LEU A CA 1
ATOM 613 C C . LEU A 1 82 ? 17.887 9.220 -21.606 1.00 94.62 82 LEU A C 1
ATOM 615 O O . LEU A 1 82 ? 18.802 9.350 -22.391 1.00 94.62 82 LEU A O 1
ATOM 619 N N . ASP A 1 83 ? 17.481 10.219 -20.818 1.00 93.50 83 ASP A N 1
ATOM 620 C CA . ASP A 1 83 ? 18.009 11.594 -20.868 1.00 93.50 83 ASP A CA 1
ATOM 621 C C . ASP A 1 83 ? 18.004 12.199 -22.290 1.00 93.50 83 ASP A C 1
ATOM 623 O O . ASP A 1 83 ? 19.008 12.667 -22.834 1.00 93.50 83 ASP A O 1
ATOM 627 N N . CYS A 1 84 ? 16.859 12.119 -22.971 1.00 90.75 84 CYS A N 1
ATOM 628 C CA . CYS A 1 84 ? 16.672 12.702 -24.298 1.00 90.75 84 CYS A CA 1
ATOM 629 C C . CYS A 1 84 ? 15.373 13.506 -24.401 1.00 90.75 84 CYS A C 1
ATOM 631 O O . CYS A 1 84 ? 14.467 13.419 -23.573 1.00 90.75 84 CYS A O 1
ATOM 633 N N . LYS A 1 85 ? 15.251 14.312 -25.461 1.00 88.75 85 LYS A N 1
ATOM 634 C CA . LYS A 1 85 ? 14.013 15.052 -25.725 1.00 88.75 85 LYS A CA 1
ATOM 635 C C . LYS A 1 85 ? 12.945 14.097 -26.255 1.00 88.75 85 LYS A C 1
ATOM 637 O O . LYS A 1 85 ? 13.185 13.332 -27.187 1.00 88.75 85 LYS A O 1
ATOM 642 N N . THR A 1 86 ? 11.706 14.237 -25.784 1.00 86.12 86 THR A N 1
ATOM 643 C CA . THR A 1 86 ? 10.559 13.474 -26.316 1.00 86.12 86 THR A CA 1
ATOM 644 C C . THR A 1 86 ? 10.413 13.601 -27.840 1.00 86.12 86 THR A C 1
ATOM 646 O O . THR A 1 86 ? 9.984 12.658 -28.502 1.00 86.12 86 THR A O 1
ATOM 649 N N . SER A 1 87 ? 10.794 14.748 -28.417 1.00 85.88 87 SER A N 1
ATOM 650 C CA . SER A 1 87 ? 10.769 14.987 -29.866 1.00 85.88 87 SER A CA 1
ATOM 651 C C . SER A 1 87 ? 11.837 14.212 -30.647 1.00 85.88 87 SER A C 1
ATOM 653 O O . SER A 1 87 ? 11.604 13.889 -31.811 1.00 85.88 87 SER A O 1
ATOM 655 N N . SER A 1 88 ? 12.980 13.890 -30.033 1.00 87.38 88 SER A N 1
ATOM 656 C CA . SER A 1 88 ? 14.062 13.127 -30.667 1.00 87.38 88 SER A CA 1
ATOM 657 C C . SER A 1 88 ? 13.888 11.616 -30.496 1.00 87.38 88 SER A C 1
ATOM 659 O O . SER A 1 88 ? 14.302 10.853 -31.367 1.00 87.38 88 SER A O 1
ATOM 661 N N . LEU A 1 89 ? 13.166 11.178 -29.454 1.00 88.94 89 LEU A N 1
ATOM 662 C CA . LEU A 1 89 ? 12.904 9.764 -29.148 1.00 88.94 89 LEU A CA 1
ATOM 663 C C . LEU A 1 89 ? 12.396 8.962 -30.360 1.00 88.94 89 LEU A C 1
ATOM 665 O O . LEU A 1 89 ? 12.825 7.834 -30.596 1.00 88.94 89 LEU A O 1
ATOM 669 N N . GLN A 1 90 ? 11.488 9.531 -31.159 1.00 86.94 90 GLN A N 1
ATOM 670 C CA . GLN A 1 90 ? 10.940 8.824 -32.319 1.00 86.94 90 GLN A CA 1
ATOM 671 C C . GLN A 1 90 ? 12.012 8.515 -33.372 1.00 86.94 90 GLN A C 1
ATOM 673 O O . GLN A 1 90 ? 12.023 7.411 -33.917 1.00 86.94 90 GLN A O 1
ATOM 678 N N . LYS A 1 91 ? 12.872 9.490 -33.680 1.00 86.88 91 LYS A N 1
ATOM 679 C CA . LYS A 1 91 ? 13.878 9.395 -34.742 1.00 86.88 91 LYS A CA 1
ATOM 680 C C . LYS A 1 91 ? 15.097 8.602 -34.287 1.00 86.88 91 LYS A C 1
ATOM 682 O O . LYS A 1 91 ? 15.587 7.778 -35.050 1.00 86.88 91 LYS A O 1
ATOM 687 N N . ASP A 1 92 ? 15.548 8.844 -33.063 1.00 87.06 92 ASP A N 1
ATOM 688 C CA . ASP A 1 92 ? 16.858 8.388 -32.603 1.00 87.06 92 ASP A CA 1
ATOM 689 C C . ASP A 1 92 ? 16.774 7.066 -31.828 1.00 87.06 92 ASP A C 1
ATOM 691 O O . ASP A 1 92 ? 17.771 6.364 -31.711 1.00 87.06 92 ASP A O 1
ATOM 695 N N . VAL A 1 93 ? 15.581 6.688 -31.345 1.00 89.12 93 VAL A N 1
ATOM 696 C CA . VAL A 1 93 ? 15.369 5.459 -30.563 1.00 89.12 93 VAL A CA 1
ATOM 697 C C . VAL A 1 93 ? 14.324 4.553 -31.212 1.00 89.12 93 VAL A C 1
ATOM 699 O O . VAL A 1 93 ? 14.634 3.440 -31.635 1.00 89.12 93 VAL A O 1
ATOM 702 N N . LEU A 1 94 ? 13.078 5.015 -31.348 1.00 87.44 94 LEU A N 1
ATOM 703 C CA . LEU A 1 94 ? 11.970 4.138 -31.752 1.00 87.44 94 LEU A CA 1
ATOM 704 C C . LEU A 1 94 ? 12.057 3.688 -33.215 1.00 87.44 94 LEU A C 1
ATOM 706 O O . LEU A 1 94 ? 11.713 2.548 -33.516 1.00 87.44 94 LEU A O 1
ATOM 710 N N . PHE A 1 95 ? 12.504 4.554 -34.131 1.00 84.69 95 PHE A N 1
ATOM 711 C CA . PHE A 1 95 ? 12.671 4.190 -35.539 1.00 84.69 95 PHE A CA 1
ATOM 712 C C . PHE A 1 95 ? 13.822 3.186 -35.756 1.00 84.69 95 PHE A C 1
ATOM 714 O O . PHE A 1 95 ? 13.568 2.162 -36.396 1.00 84.69 95 PHE A O 1
ATOM 721 N N . PRO A 1 96 ? 15.031 3.377 -35.183 1.00 84.69 96 PRO A N 1
ATOM 722 C CA . PRO A 1 96 ? 16.095 2.370 -35.210 1.00 84.69 96 PRO A CA 1
ATOM 723 C C . PRO A 1 96 ? 15.679 1.030 -34.603 1.00 84.69 96 PRO A C 1
ATOM 725 O O . PRO A 1 96 ? 15.978 -0.024 -35.164 1.00 84.69 96 PRO A O 1
ATOM 728 N N . LEU A 1 97 ? 14.918 1.061 -33.505 1.00 82.06 97 LEU A N 1
ATOM 729 C CA . LEU A 1 97 ? 14.362 -0.146 -32.900 1.00 82.06 97 LEU A CA 1
ATOM 730 C C . LEU A 1 97 ? 13.195 -0.738 -33.697 1.00 82.06 97 LEU A C 1
ATOM 732 O O . LEU A 1 97 ? 12.800 -1.859 -33.409 1.00 82.06 97 LEU A O 1
ATOM 736 N N . GLY A 1 98 ? 12.647 -0.056 -34.707 1.00 66.69 98 GLY A N 1
ATOM 737 C CA . GLY A 1 98 ? 11.352 -0.362 -35.326 1.00 66.69 98 GLY A CA 1
ATOM 738 C C . GLY A 1 98 ? 11.181 -1.772 -35.913 1.00 66.69 98 GLY A C 1
ATOM 739 O O . GLY A 1 98 ? 10.049 -2.208 -36.136 1.00 66.69 98 GLY A O 1
ATOM 740 N N . ARG A 1 99 ? 12.260 -2.531 -36.157 1.00 57.09 99 ARG A N 1
ATOM 741 C CA . ARG A 1 99 ? 12.178 -3.960 -36.535 1.00 57.09 99 ARG A CA 1
ATOM 742 C C . ARG A 1 99 ? 11.988 -4.915 -35.346 1.00 57.09 99 ARG A C 1
ATOM 744 O O . ARG A 1 99 ? 11.545 -6.032 -35.569 1.00 57.09 99 ARG A O 1
ATOM 751 N N . GLU A 1 100 ? 12.223 -4.457 -34.122 1.00 60.62 100 GLU A N 1
ATOM 752 C CA . GLU A 1 100 ? 12.349 -5.260 -32.892 1.00 60.62 100 GLU A CA 1
ATOM 753 C C . GLU A 1 100 ? 11.427 -4.730 -31.772 1.00 60.62 100 GLU A C 1
ATOM 755 O O . GLU A 1 100 ? 10.698 -5.487 -31.126 1.00 60.62 100 GLU A O 1
ATOM 760 N N . ALA A 1 101 ? 11.355 -3.405 -31.613 1.00 56.03 101 ALA A N 1
ATOM 761 C CA . ALA A 1 101 ? 10.348 -2.708 -30.824 1.00 56.03 101 ALA A CA 1
ATOM 762 C C . ALA A 1 101 ? 9.196 -2.243 -31.722 1.00 56.03 101 ALA A C 1
ATOM 764 O O . ALA A 1 101 ? 9.404 -1.683 -32.800 1.00 56.03 101 ALA A O 1
ATOM 765 N N . ALA A 1 102 ? 7.964 -2.472 -31.278 1.00 52.88 102 ALA A N 1
ATOM 766 C CA . ALA A 1 102 ? 6.786 -1.930 -31.926 1.00 52.88 102 ALA A CA 1
ATOM 767 C C . ALA A 1 102 ? 6.336 -0.694 -31.149 1.00 52.88 102 ALA A C 1
ATOM 769 O O . ALA A 1 102 ? 5.656 -0.788 -30.129 1.00 52.88 102 ALA A O 1
ATOM 770 N N . ALA A 1 103 ? 6.611 0.487 -31.698 1.00 50.81 103 ALA A N 1
ATOM 771 C CA . ALA A 1 103 ? 5.704 1.609 -31.500 1.00 50.81 103 ALA A CA 1
ATOM 772 C C . ALA A 1 103 ? 4.426 1.309 -32.310 1.00 50.81 103 ALA A C 1
ATOM 774 O O . ALA A 1 103 ? 4.203 1.886 -33.372 1.00 50.81 103 ALA A O 1
ATOM 775 N N . GLY A 1 104 ? 3.637 0.314 -31.880 1.00 44.59 104 GLY A N 1
ATOM 776 C CA . GLY A 1 104 ? 2.296 0.096 -32.421 1.00 44.59 104 GLY A CA 1
ATOM 777 C C . GLY A 1 104 ? 1.507 1.392 -32.254 1.00 44.59 104 GLY A C 1
ATOM 778 O O . GLY A 1 104 ? 1.755 2.115 -31.297 1.00 44.59 104 GLY A O 1
ATOM 779 N N . GLY A 1 105 ? 0.610 1.723 -33.185 1.00 40.78 105 GLY A N 1
ATOM 780 C CA . GLY A 1 105 ? -0.030 3.045 -33.317 1.00 40.78 105 GLY A CA 1
ATOM 781 C C . GLY A 1 105 ? -0.867 3.570 -32.131 1.00 40.78 105 GLY A C 1
ATOM 782 O O . GLY A 1 105 ? -1.673 4.471 -32.336 1.00 40.78 105 GLY A O 1
ATOM 783 N N . GLY A 1 106 ? -0.710 3.027 -30.921 1.00 49.84 106 GLY A N 1
ATOM 784 C CA . GLY A 1 106 ? -1.208 3.572 -29.660 1.00 49.84 106 GLY A CA 1
ATOM 785 C C . GLY A 1 106 ? -0.189 4.457 -28.924 1.00 49.84 106 GLY A C 1
ATOM 786 O O . GLY A 1 106 ? 0.936 4.685 -29.367 1.00 49.84 106 GLY A O 1
ATOM 787 N N . THR A 1 107 ? -0.599 4.977 -27.766 1.00 57.94 107 THR A N 1
ATOM 788 C CA . THR A 1 107 ? 0.191 5.896 -26.923 1.00 57.94 107 THR A CA 1
ATOM 789 C C . THR A 1 107 ? 1.309 5.214 -26.116 1.00 57.94 107 THR A C 1
ATOM 791 O O . THR A 1 107 ? 2.166 5.912 -25.570 1.00 57.94 107 THR A O 1
ATOM 794 N N . MET A 1 108 ? 1.328 3.876 -26.065 1.00 72.94 108 MET A N 1
ATOM 795 C CA . MET A 1 108 ? 2.239 3.062 -25.244 1.00 72.94 108 MET A CA 1
ATOM 796 C C . MET A 1 108 ? 3.314 2.358 -26.081 1.00 72.94 108 MET A C 1
ATOM 798 O O . MET A 1 108 ? 3.080 2.000 -27.235 1.00 72.94 108 MET A O 1
ATOM 802 N N . ILE A 1 109 ? 4.493 2.145 -25.490 1.00 77.56 109 ILE A N 1
ATOM 803 C CA . ILE A 1 109 ? 5.661 1.552 -26.156 1.00 77.56 109 ILE A CA 1
ATOM 804 C C . ILE A 1 109 ? 5.809 0.089 -25.733 1.00 77.56 109 ILE A C 1
ATOM 806 O O . ILE A 1 109 ? 5.870 -0.204 -24.542 1.00 77.56 109 ILE A O 1
ATOM 810 N N . ARG A 1 110 ? 5.891 -0.825 -26.707 1.00 78.31 110 ARG A N 1
ATOM 811 C CA . ARG A 1 110 ? 6.026 -2.271 -26.472 1.00 78.31 110 ARG A CA 1
ATOM 812 C C . ARG A 1 110 ? 7.054 -2.896 -27.413 1.00 78.31 110 ARG A C 1
ATOM 814 O O . ARG A 1 110 ? 7.418 -2.332 -28.447 1.00 78.31 110 ARG A O 1
ATOM 821 N N . THR A 1 111 ? 7.505 -4.105 -27.090 1.00 77.06 111 THR A N 1
ATOM 822 C CA . THR A 1 111 ? 8.151 -4.955 -28.105 1.00 77.06 111 THR A CA 1
ATOM 823 C C . THR A 1 111 ? 7.089 -5.545 -29.040 1.00 77.06 111 THR A C 1
ATOM 825 O O . THR A 1 111 ? 5.895 -5.484 -28.756 1.00 77.06 111 THR A O 1
ATOM 828 N N . ARG A 1 112 ? 7.497 -6.142 -30.165 1.00 71.69 112 ARG A N 1
ATOM 829 C CA . ARG A 1 112 ? 6.551 -6.773 -31.110 1.00 71.69 112 ARG A CA 1
ATOM 830 C C . ARG A 1 112 ? 5.760 -7.948 -30.525 1.00 71.69 112 ARG A C 1
ATOM 832 O O . ARG A 1 112 ? 4.719 -8.293 -31.073 1.00 71.69 112 ARG A O 1
ATOM 839 N N . HIS A 1 113 ? 6.277 -8.590 -29.477 1.00 78.81 113 HIS A N 1
ATOM 840 C CA . HIS A 1 113 ? 5.627 -9.717 -28.816 1.00 78.81 113 HIS A CA 1
ATOM 841 C C . HIS A 1 113 ? 6.179 -9.898 -27.401 1.00 78.81 113 HIS A C 1
ATOM 843 O O . HIS A 1 113 ? 7.399 -9.881 -27.207 1.00 78.81 113 HIS A O 1
ATOM 849 N N . ARG A 1 114 ? 5.310 -10.178 -26.425 1.00 82.31 114 ARG A N 1
ATOM 850 C CA . ARG A 1 114 ? 5.706 -10.367 -25.018 1.00 82.31 114 ARG A CA 1
ATOM 851 C C . ARG A 1 114 ? 6.776 -11.446 -24.827 1.00 82.31 114 ARG A C 1
ATOM 853 O O . ARG A 1 114 ? 7.693 -11.291 -24.036 1.00 82.31 114 ARG A O 1
ATOM 860 N N . ARG A 1 115 ? 6.722 -12.517 -25.620 1.00 80.50 115 ARG A N 1
ATOM 861 C CA . ARG A 1 115 ? 7.742 -13.588 -25.612 1.00 80.50 115 ARG A CA 1
ATOM 862 C C . ARG A 1 115 ? 9.131 -13.143 -26.065 1.00 80.50 115 ARG A C 1
ATOM 864 O O . ARG A 1 115 ? 10.114 -13.651 -25.545 1.00 80.50 115 ARG A O 1
ATOM 871 N N . ILE A 1 116 ? 9.212 -12.217 -27.022 1.00 83.62 116 ILE A N 1
ATOM 872 C CA . ILE A 1 116 ? 10.498 -11.626 -27.417 1.00 83.62 116 ILE A CA 1
ATOM 873 C C . ILE A 1 116 ? 11.018 -10.781 -26.258 1.00 83.62 116 ILE A C 1
ATOM 875 O O . ILE A 1 116 ? 12.188 -10.880 -25.927 1.00 83.62 116 ILE A O 1
ATOM 879 N N . ALA A 1 117 ? 10.140 -10.012 -25.604 1.00 89.69 117 ALA A N 1
ATOM 880 C CA . ALA A 1 117 ? 10.511 -9.244 -24.419 1.00 89.69 117 ALA A CA 1
ATOM 881 C C . ALA A 1 117 ? 11.066 -10.146 -23.302 1.00 89.69 117 ALA A C 1
ATOM 883 O O . ALA A 1 117 ? 12.138 -9.872 -22.781 1.00 89.69 117 ALA A O 1
ATOM 884 N N . ALA A 1 118 ? 10.391 -11.259 -22.999 1.00 90.88 118 ALA A N 1
ATOM 885 C CA . ALA A 1 118 ? 10.856 -12.217 -21.997 1.00 90.88 118 ALA A CA 1
ATOM 886 C C . ALA A 1 118 ? 12.227 -12.820 -22.354 1.00 90.88 118 ALA A C 1
ATOM 888 O O . ALA A 1 118 ? 13.123 -12.814 -21.519 1.00 90.88 118 ALA A O 1
ATOM 889 N N . ALA A 1 119 ? 12.420 -13.257 -23.605 1.00 90.75 119 ALA A N 1
ATOM 890 C CA . ALA A 1 119 ? 13.704 -13.796 -24.060 1.00 90.75 119 ALA A CA 1
ATOM 891 C C . ALA A 1 119 ? 14.834 -12.749 -24.031 1.00 90.75 119 ALA A C 1
ATOM 893 O O . ALA A 1 119 ? 15.981 -13.091 -23.770 1.00 90.75 119 ALA A O 1
ATOM 894 N N . VAL A 1 120 ? 14.519 -11.477 -24.296 1.00 92.81 120 VAL A N 1
ATOM 895 C CA . VAL A 1 120 ? 15.467 -10.358 -24.173 1.00 92.81 120 VAL A CA 1
ATOM 896 C C . VAL A 1 120 ? 15.929 -10.191 -22.735 1.00 92.81 120 VAL A C 1
ATOM 898 O O . VAL A 1 120 ? 17.131 -10.131 -22.508 1.00 92.81 120 VAL A O 1
ATOM 901 N N . ILE A 1 121 ? 14.995 -10.164 -21.786 1.00 95.94 121 ILE A N 1
ATOM 902 C CA . ILE A 1 121 ? 15.307 -10.011 -20.364 1.00 95.94 121 ILE A CA 1
ATOM 903 C C . ILE A 1 121 ? 16.119 -11.198 -19.839 1.00 95.94 121 ILE A C 1
ATOM 905 O O . ILE A 1 121 ? 17.126 -10.987 -19.172 1.00 95.94 121 ILE A O 1
ATOM 909 N N . GLU A 1 122 ? 15.753 -12.425 -20.215 1.00 94.38 122 GLU A N 1
ATOM 910 C CA . GLU A 1 122 ? 16.497 -13.639 -19.854 1.00 94.38 122 GLU A CA 1
ATOM 911 C C . GLU A 1 122 ? 17.945 -13.597 -20.372 1.00 94.38 122 GLU A C 1
ATOM 913 O O . GLU A 1 122 ? 18.886 -13.828 -19.620 1.00 94.38 122 GLU A O 1
ATOM 918 N N . VAL A 1 123 ? 18.147 -13.237 -21.645 1.00 94.75 123 VAL A N 1
ATOM 919 C CA . VAL A 1 123 ? 19.491 -13.151 -22.239 1.00 94.75 123 VAL A CA 1
ATOM 920 C C . VAL A 1 123 ? 20.305 -12.012 -21.622 1.00 94.75 123 VAL A C 1
ATOM 922 O O . VAL A 1 123 ? 21.478 -12.215 -21.317 1.00 94.75 123 VAL A O 1
ATOM 925 N N . MET A 1 124 ? 19.709 -10.831 -21.423 1.00 96.50 124 MET A N 1
ATOM 926 C CA . MET A 1 124 ? 20.368 -9.698 -20.762 1.00 96.50 124 MET A CA 1
ATOM 927 C C . MET A 1 124 ? 20.848 -10.083 -19.356 1.00 96.50 124 MET A C 1
ATOM 929 O O . MET A 1 124 ? 22.000 -9.830 -19.011 1.00 96.50 124 MET A O 1
ATOM 933 N N . GLN A 1 125 ? 20.002 -10.755 -18.577 1.00 95.69 125 GLN A N 1
ATOM 934 C CA . GLN A 1 125 ? 20.338 -11.171 -17.219 1.00 95.69 125 GLN A CA 1
ATOM 935 C C . GLN A 1 125 ? 21.412 -12.271 -17.194 1.00 95.69 125 GLN A C 1
ATOM 937 O O . GLN A 1 125 ? 22.395 -12.162 -16.467 1.00 95.69 125 GLN A O 1
ATOM 942 N N . GLU A 1 126 ? 21.254 -13.330 -17.991 1.00 95.12 126 GLU A N 1
ATOM 943 C CA . GLU A 1 126 ? 22.109 -14.521 -17.896 1.00 95.12 126 GLU A CA 1
ATOM 944 C C . GLU A 1 126 ? 23.433 -14.406 -18.664 1.00 95.12 126 GLU A C 1
ATOM 946 O O . GLU A 1 126 ? 24.433 -14.989 -18.249 1.00 95.12 126 GLU A O 1
ATOM 951 N N . GLU A 1 127 ? 23.455 -13.700 -19.799 1.00 94.12 127 GLU A N 1
ATOM 952 C CA . GLU A 1 127 ? 24.629 -13.648 -20.688 1.00 94.12 127 GLU A CA 1
ATOM 953 C C . GLU A 1 127 ? 25.357 -12.306 -20.655 1.00 94.12 127 GLU A C 1
ATOM 955 O O . GLU A 1 127 ? 26.569 -12.273 -20.870 1.00 94.12 127 GLU A O 1
ATOM 960 N N . PHE A 1 128 ? 24.638 -11.213 -20.390 1.00 93.50 128 PHE A N 1
ATOM 961 C CA . PHE A 1 128 ? 25.215 -9.869 -20.292 1.00 93.50 128 PHE A CA 1
ATOM 962 C C . PHE A 1 128 ? 25.376 -9.405 -18.838 1.00 93.50 128 PHE A C 1
ATOM 964 O O . PHE A 1 128 ? 26.057 -8.411 -18.600 1.00 93.50 128 PHE A O 1
ATOM 971 N N . GLY A 1 129 ? 24.823 -10.148 -17.870 1.00 93.56 129 GLY A N 1
ATOM 972 C CA . GLY A 1 129 ? 24.932 -9.839 -16.444 1.00 93.56 129 GLY A CA 1
ATOM 973 C C . GLY A 1 129 ? 24.161 -8.588 -16.029 1.00 93.56 129 GLY A C 1
ATOM 974 O O . GLY A 1 129 ? 24.543 -7.947 -15.054 1.00 93.56 129 GLY A O 1
ATOM 975 N N . GLU A 1 130 ? 23.117 -8.215 -16.776 1.00 95.62 130 GLU A N 1
ATOM 976 C CA . GLU A 1 130 ? 22.307 -7.043 -16.449 1.00 95.62 130 GLU A CA 1
ATOM 977 C C . GLU A 1 130 ? 21.478 -7.256 -15.192 1.00 95.62 130 GLU A C 1
ATOM 979 O O . GLU A 1 130 ? 20.793 -8.271 -15.026 1.00 95.62 130 GLU A O 1
ATOM 984 N N . ASP A 1 131 ? 21.462 -6.222 -14.361 1.00 94.75 131 ASP A N 1
ATOM 985 C CA . ASP A 1 131 ? 20.528 -6.114 -13.259 1.00 94.75 131 ASP A CA 1
ATOM 986 C C . ASP A 1 131 ? 19.226 -5.473 -13.752 1.00 94.75 131 ASP A C 1
ATOM 988 O O . ASP A 1 131 ? 19.081 -4.253 -13.856 1.00 94.75 131 ASP A O 1
ATOM 992 N N . ILE A 1 132 ? 18.272 -6.338 -14.086 1.00 95.88 132 ILE A N 1
ATOM 993 C CA . ILE A 1 132 ? 16.965 -5.953 -14.621 1.00 95.88 132 ILE A CA 1
ATOM 994 C C . ILE A 1 132 ? 16.152 -5.149 -13.599 1.00 95.88 132 ILE A C 1
ATOM 996 O O . ILE A 1 132 ? 15.284 -4.370 -13.995 1.00 95.88 132 ILE A O 1
ATOM 1000 N N . GLU A 1 133 ? 16.420 -5.297 -12.299 1.00 96.69 133 GLU A N 1
ATOM 1001 C CA . GLU A 1 133 ? 15.710 -4.546 -11.262 1.00 96.69 133 GLU A CA 1
ATOM 1002 C C . GLU A 1 133 ? 15.952 -3.041 -11.421 1.00 96.69 133 GLU A C 1
ATOM 1004 O O . GLU A 1 133 ? 14.996 -2.257 -11.390 1.00 96.69 133 GLU A O 1
ATOM 1009 N N . ASN A 1 134 ? 17.190 -2.650 -11.753 1.00 96.50 134 ASN A N 1
ATOM 1010 C CA . ASN A 1 134 ? 17.553 -1.256 -12.016 1.00 96.50 134 ASN A CA 1
ATOM 1011 C C . ASN A 1 134 ? 16.732 -0.635 -13.148 1.00 96.50 134 ASN A C 1
ATOM 1013 O O . ASN A 1 134 ? 16.395 0.543 -13.069 1.00 96.50 134 ASN A O 1
ATOM 1017 N N . PHE A 1 135 ? 16.295 -1.413 -14.146 1.00 97.50 135 PHE A N 1
ATOM 1018 C CA . PHE A 1 135 ? 15.428 -0.877 -15.197 1.00 97.50 135 PHE A CA 1
ATOM 1019 C C . PHE A 1 135 ? 14.095 -0.367 -14.649 1.00 97.50 135 PHE A C 1
ATOM 1021 O O . PHE A 1 135 ? 13.602 0.666 -15.103 1.00 97.50 135 PHE A O 1
ATOM 1028 N N . TYR A 1 136 ? 13.499 -1.049 -13.670 1.00 98.12 136 TYR A N 1
ATOM 1029 C CA . TYR A 1 136 ? 12.260 -0.574 -13.055 1.00 98.12 136 TYR A CA 1
ATOM 1030 C C . TYR A 1 136 ? 12.510 0.641 -12.160 1.00 98.12 136 TYR A C 1
ATOM 1032 O O . TYR A 1 136 ? 11.707 1.576 -12.184 1.00 98.12 136 TYR A O 1
ATOM 1040 N N . LEU A 1 137 ? 13.623 0.655 -11.418 1.00 98.31 137 LEU A N 1
ATOM 1041 C CA . LEU A 1 137 ? 14.005 1.787 -10.569 1.00 98.31 137 LEU A CA 1
ATOM 1042 C C . LEU A 1 137 ? 14.235 3.055 -11.408 1.00 98.31 137 LEU A C 1
ATOM 1044 O O . LEU A 1 137 ? 13.650 4.102 -11.114 1.00 98.31 137 LEU A O 1
ATOM 1048 N N . ASP A 1 138 ? 14.989 2.945 -12.502 1.00 97.56 138 ASP A N 1
ATOM 1049 C CA . ASP A 1 138 ? 15.259 4.040 -13.436 1.00 97.56 138 ASP A CA 1
ATOM 1050 C C . ASP A 1 138 ? 13.967 4.569 -14.065 1.00 97.56 138 ASP A C 1
ATOM 1052 O O . ASP A 1 138 ? 13.728 5.781 -14.110 1.00 97.56 138 ASP A O 1
ATOM 1056 N N . LEU A 1 139 ? 13.083 3.668 -14.504 1.00 98.19 139 LEU A N 1
ATOM 1057 C CA . LEU A 1 139 ? 11.803 4.038 -15.105 1.00 98.19 139 LEU A CA 1
ATOM 1058 C C . LEU A 1 139 ? 10.857 4.729 -14.115 1.00 98.19 139 LEU A C 1
ATOM 1060 O O . LEU A 1 139 ? 10.159 5.668 -14.504 1.00 98.19 139 LEU A O 1
ATOM 1064 N N . VAL A 1 140 ? 10.838 4.317 -12.845 1.00 98.06 140 VAL A N 1
ATOM 1065 C CA . VAL A 1 140 ? 10.053 4.985 -11.793 1.00 98.06 140 VAL A CA 1
ATOM 1066 C C . VAL A 1 140 ? 10.562 6.401 -11.557 1.00 98.06 140 VAL A C 1
ATOM 1068 O O . VAL A 1 140 ? 9.772 7.349 -11.577 1.00 98.06 140 VAL A O 1
ATOM 1071 N N . GLN A 1 141 ? 11.877 6.573 -11.401 1.00 98.12 141 GLN A N 1
ATOM 1072 C CA . GLN A 1 141 ? 12.473 7.901 -11.241 1.00 98.12 141 GLN A CA 1
ATOM 1073 C C . GLN A 1 141 ? 12.190 8.790 -12.456 1.00 98.12 141 GLN A C 1
ATOM 1075 O O . GLN A 1 141 ? 11.834 9.963 -12.310 1.00 98.12 141 GLN A O 1
ATOM 1080 N N . ALA A 1 142 ? 12.312 8.233 -13.660 1.00 97.38 142 ALA A N 1
ATOM 1081 C CA . ALA A 1 142 ? 12.005 8.926 -14.901 1.00 97.38 142 ALA A CA 1
ATOM 1082 C C . ALA A 1 142 ? 10.528 9.329 -14.984 1.00 97.38 142 ALA A C 1
ATOM 1084 O O . ALA A 1 142 ? 10.216 10.445 -15.398 1.00 97.38 142 ALA A O 1
ATOM 1085 N N . ALA A 1 143 ? 9.602 8.474 -14.546 1.00 97.44 143 ALA A N 1
ATOM 1086 C CA . ALA A 1 143 ? 8.185 8.811 -14.526 1.00 97.44 143 ALA A CA 1
ATOM 1087 C C . ALA A 1 143 ? 7.909 10.018 -13.625 1.00 97.44 143 ALA A C 1
ATOM 1089 O O . ALA A 1 143 ? 7.236 10.962 -14.053 1.00 97.44 143 ALA A O 1
ATOM 1090 N N . VAL A 1 144 ? 8.485 10.028 -12.421 1.00 96.94 144 VAL A N 1
ATOM 1091 C CA . VAL A 1 144 ? 8.364 11.149 -11.481 1.00 96.94 144 VAL A CA 1
ATOM 1092 C C . VAL A 1 144 ? 8.934 12.440 -12.079 1.00 96.94 144 VAL A C 1
ATOM 1094 O O . VAL A 1 144 ? 8.262 13.473 -12.077 1.00 96.94 144 VAL A O 1
ATOM 1097 N N . LYS A 1 145 ? 10.138 12.383 -12.663 1.00 96.56 145 LYS A N 1
ATOM 1098 C CA . LYS A 1 145 ? 10.811 13.544 -13.276 1.00 96.56 145 LYS A CA 1
ATOM 1099 C C . LYS A 1 145 ? 10.097 14.068 -14.528 1.00 96.56 145 LYS A C 1
ATOM 1101 O O . LYS A 1 145 ? 10.113 15.274 -14.787 1.00 96.56 145 LYS A O 1
ATOM 1106 N N . ALA A 1 146 ? 9.444 13.195 -15.293 1.00 95.50 146 ALA A N 1
ATOM 1107 C CA . ALA A 1 146 ? 8.700 13.563 -16.494 1.00 95.50 146 ALA A CA 1
ATOM 1108 C C . ALA A 1 146 ? 7.333 14.202 -16.184 1.00 95.50 146 ALA A C 1
ATOM 1110 O O . ALA A 1 146 ? 6.841 15.005 -16.981 1.00 95.50 146 ALA A O 1
ATOM 1111 N N . ARG A 1 147 ? 6.727 13.896 -15.026 1.00 94.00 147 ARG A N 1
ATOM 1112 C CA . ARG A 1 147 ? 5.396 14.383 -14.611 1.00 94.00 147 ARG A CA 1
ATOM 1113 C C . ARG A 1 147 ? 5.206 15.908 -14.712 1.00 94.00 147 ARG A C 1
ATOM 1115 O O . ARG A 1 147 ? 4.185 16.317 -15.260 1.00 94.00 147 ARG A O 1
ATOM 1122 N N . PRO A 1 148 ? 6.123 16.773 -14.230 1.00 93.12 148 PRO A N 1
ATOM 1123 C CA . PRO A 1 148 ? 5.966 18.223 -14.379 1.00 93.12 148 PRO A CA 1
ATOM 1124 C C . PRO A 1 148 ? 6.201 18.725 -15.814 1.00 93.12 148 PRO A C 1
ATOM 1126 O O . PRO A 1 148 ? 5.836 19.855 -16.127 1.00 93.12 148 PRO A O 1
ATOM 1129 N N . LYS A 1 149 ? 6.817 17.916 -16.688 1.00 92.50 149 LYS A N 1
ATOM 1130 C CA . LYS A 1 149 ? 7.218 18.309 -18.050 1.00 92.50 149 LYS A CA 1
ATOM 1131 C C . LYS A 1 149 ? 6.186 17.912 -19.108 1.00 92.50 149 LYS A C 1
ATOM 1133 O O . LYS A 1 149 ? 6.119 18.539 -20.164 1.00 92.50 149 LYS A O 1
ATOM 1138 N N . ALA A 1 150 ? 5.412 16.857 -18.858 1.00 91.25 150 ALA A N 1
ATOM 1139 C CA . ALA A 1 150 ? 4.453 16.316 -19.811 1.00 91.25 150 ALA A CA 1
ATOM 1140 C C . ALA A 1 150 ? 3.300 15.578 -19.121 1.00 91.25 150 ALA A C 1
ATOM 1142 O O . ALA A 1 150 ? 3.443 15.022 -18.035 1.00 91.25 150 ALA A O 1
ATOM 1143 N N . PHE A 1 151 ? 2.159 15.502 -19.806 1.00 90.38 151 PHE A N 1
ATOM 1144 C CA . PHE A 1 151 ? 1.050 14.662 -19.367 1.00 90.38 151 PHE A CA 1
ATOM 1145 C C . PHE A 1 151 ? 1.401 13.174 -19.515 1.00 90.38 151 PHE A C 1
ATOM 1147 O O . PHE A 1 151 ? 1.685 12.701 -20.618 1.00 90.38 151 PHE A O 1
ATOM 1154 N N . ILE A 1 152 ? 1.334 12.433 -18.407 1.00 91.75 152 ILE A N 1
ATOM 1155 C CA . ILE A 1 152 ? 1.545 10.983 -18.363 1.00 91.75 152 ILE A CA 1
ATOM 1156 C C . ILE A 1 152 ? 0.197 10.314 -18.100 1.00 91.75 152 ILE A C 1
ATOM 1158 O O . ILE A 1 152 ? -0.353 10.382 -16.997 1.00 91.75 152 ILE A O 1
ATOM 1162 N N . GLN A 1 153 ? -0.348 9.662 -19.127 1.00 87.69 153 GLN A N 1
ATOM 1163 C CA . GLN A 1 153 ? -1.610 8.939 -19.014 1.00 87.69 153 GLN A CA 1
ATOM 1164 C C . GLN A 1 153 ? -1.478 7.796 -18.000 1.00 87.69 153 GLN A C 1
ATOM 1166 O O . GLN A 1 153 ? -0.607 6.941 -18.132 1.00 87.69 153 GLN A O 1
ATOM 1171 N N . GLY A 1 154 ? -2.372 7.765 -17.007 1.00 89.44 154 GLY A N 1
ATOM 1172 C CA . GLY A 1 154 ? -2.366 6.721 -15.983 1.00 89.44 154 GLY A CA 1
ATOM 1173 C C . GLY A 1 154 ? -1.150 6.782 -15.059 1.00 89.44 154 GLY A C 1
ATOM 1174 O O . GLY A 1 154 ? -0.654 5.737 -14.660 1.00 89.44 154 GLY A O 1
ATOM 1175 N N . TYR A 1 155 ? -0.662 7.980 -14.714 1.00 94.31 155 TYR A N 1
ATOM 1176 C CA . TYR A 1 155 ? 0.491 8.148 -13.819 1.00 94.31 155 TYR A CA 1
ATOM 1177 C C . TYR A 1 155 ? 0.375 7.351 -12.504 1.00 94.31 155 TYR A C 1
ATOM 1179 O O . TYR A 1 155 ? 1.354 6.764 -12.057 1.00 94.31 155 TYR A O 1
ATOM 1187 N N . SER A 1 156 ? -0.835 7.231 -11.948 1.00 94.88 156 SER A N 1
ATOM 1188 C CA . SER A 1 156 ? -1.110 6.441 -10.738 1.00 94.88 156 SER A CA 1
ATOM 1189 C C . SER A 1 156 ? -0.695 4.968 -10.846 1.00 94.88 156 SER A C 1
ATOM 1191 O O . SER A 1 156 ? -0.498 4.309 -9.831 1.00 94.88 156 SER A O 1
ATOM 1193 N N . ARG A 1 157 ? -0.549 4.427 -12.063 1.00 96.25 157 ARG A N 1
ATOM 1194 C CA . ARG A 1 157 ? -0.055 3.061 -12.280 1.00 96.25 157 ARG A CA 1
ATOM 1195 C C . ARG A 1 157 ? 1.417 2.920 -11.877 1.00 96.25 157 ARG A C 1
ATOM 1197 O O . ARG A 1 157 ? 1.797 1.876 -11.364 1.00 96.25 157 ARG A O 1
ATOM 1204 N N . TRP A 1 158 ? 2.223 3.972 -12.036 1.00 97.06 158 TRP A N 1
ATOM 1205 C CA . TRP A 1 158 ? 3.591 4.009 -11.505 1.00 97.06 158 TRP A CA 1
ATOM 1206 C C . TRP A 1 158 ? 3.593 4.037 -9.975 1.00 97.06 158 TRP A C 1
ATOM 1208 O O . TRP A 1 158 ? 4.378 3.327 -9.361 1.00 97.06 158 TRP A O 1
ATOM 1218 N N . GLU A 1 159 ? 2.682 4.808 -9.371 1.00 95.81 159 GLU A N 1
ATOM 1219 C CA . GLU A 1 159 ? 2.581 4.967 -7.912 1.00 95.81 159 GLU A CA 1
ATOM 1220 C C . GLU A 1 159 ? 2.072 3.700 -7.196 1.00 95.81 159 GLU A C 1
ATOM 1222 O O . GLU A 1 159 ? 2.487 3.425 -6.070 1.00 95.81 159 GLU A O 1
ATOM 1227 N N . TYR A 1 160 ? 1.166 2.934 -7.820 1.00 95.81 160 TYR A N 1
ATOM 1228 C CA . TYR A 1 160 ? 0.427 1.866 -7.129 1.00 95.81 160 TYR A CA 1
ATOM 1229 C C . TYR A 1 160 ? 0.431 0.509 -7.841 1.00 95.81 160 TYR A C 1
ATOM 1231 O O . TYR A 1 160 ? 0.621 -0.513 -7.179 1.00 95.81 160 TYR A O 1
ATOM 1239 N N . ASP A 1 161 ? 0.233 0.467 -9.162 1.00 95.81 161 ASP A N 1
ATOM 1240 C CA . ASP A 1 161 ? 0.158 -0.811 -9.888 1.00 95.81 161 ASP A CA 1
ATOM 1241 C C . ASP A 1 161 ? 1.534 -1.481 -9.955 1.00 95.81 161 ASP A C 1
ATOM 1243 O O . ASP A 1 161 ? 1.638 -2.685 -9.743 1.00 95.81 161 ASP A O 1
ATOM 1247 N N . LEU A 1 162 ? 2.588 -0.707 -10.230 1.00 96.50 162 LEU A N 1
ATOM 1248 C CA . LEU A 1 162 ? 3.951 -1.214 -10.371 1.00 96.50 162 LEU A CA 1
ATOM 1249 C C . LEU A 1 162 ? 4.503 -1.829 -9.070 1.00 96.50 162 LEU A C 1
ATOM 1251 O O . LEU A 1 162 ? 4.846 -3.013 -9.092 1.00 96.50 162 LEU A O 1
ATOM 1255 N N . PRO A 1 163 ? 4.554 -1.115 -7.925 1.00 96.69 163 PRO A N 1
ATOM 1256 C CA . PRO A 1 163 ? 4.978 -1.743 -6.674 1.00 96.69 163 PRO A CA 1
ATOM 1257 C C . PRO A 1 163 ? 4.029 -2.877 -6.252 1.00 96.69 163 PRO A C 1
ATOM 1259 O O . PRO A 1 163 ? 4.478 -3.903 -5.746 1.00 96.69 163 PRO A O 1
ATOM 1262 N N . GLY A 1 164 ? 2.721 -2.751 -6.516 1.00 95.50 164 GLY A N 1
ATOM 1263 C CA . GLY A 1 164 ? 1.746 -3.807 -6.239 1.00 95.50 164 GLY A CA 1
ATOM 1264 C C . GLY A 1 164 ? 1.959 -5.087 -7.060 1.00 95.50 164 GLY A C 1
ATOM 1265 O O . GLY A 1 164 ? 1.717 -6.182 -6.548 1.00 95.50 164 GLY A O 1
ATOM 1266 N N . HIS A 1 165 ? 2.431 -4.964 -8.306 1.00 95.38 165 HIS A N 1
ATOM 1267 C CA . HIS A 1 165 ? 2.811 -6.089 -9.167 1.00 95.38 165 HIS A CA 1
ATOM 1268 C C . HIS A 1 165 ? 3.990 -6.857 -8.574 1.00 95.38 165 HIS A C 1
ATOM 1270 O O . HIS A 1 165 ? 3.924 -8.080 -8.431 1.00 95.38 165 HIS A O 1
ATOM 1276 N N . PHE A 1 166 ? 5.040 -6.140 -8.165 1.00 97.19 166 PHE A N 1
ATOM 1277 C CA . PHE A 1 166 ? 6.243 -6.764 -7.620 1.00 97.19 166 PHE A CA 1
ATOM 1278 C C . PHE A 1 166 ? 6.079 -7.274 -6.194 1.00 97.19 166 PHE A C 1
ATOM 1280 O O . PHE A 1 166 ? 6.718 -8.262 -5.856 1.00 97.19 166 PHE A O 1
ATOM 1287 N N . LEU A 1 167 ? 5.161 -6.731 -5.393 1.00 95.62 167 LEU A N 1
ATOM 1288 C CA . LEU A 1 167 ? 4.970 -7.152 -4.000 1.00 95.62 167 LEU A CA 1
ATOM 1289 C C . LEU A 1 167 ? 4.793 -8.671 -3.826 1.00 95.62 167 LEU A C 1
ATOM 1291 O O . LEU A 1 167 ? 5.270 -9.240 -2.855 1.00 95.62 167 LEU A O 1
ATOM 1295 N N . LYS A 1 168 ? 4.127 -9.353 -4.766 1.00 89.06 168 LYS A N 1
ATOM 1296 C CA . LYS A 1 168 ? 3.940 -10.815 -4.693 1.00 89.06 168 LYS A CA 1
ATOM 1297 C C . LYS A 1 168 ? 5.088 -11.627 -5.291 1.00 89.06 168 LYS A C 1
ATOM 1299 O O . LYS A 1 168 ? 5.167 -12.823 -5.034 1.00 89.06 168 LYS A O 1
ATOM 1304 N N . LYS A 1 169 ? 5.898 -11.016 -6.156 1.00 91.50 169 LYS A N 1
ATOM 1305 C CA . LYS A 1 169 ? 6.893 -11.698 -6.996 1.00 91.50 169 LYS A CA 1
ATOM 1306 C C . LYS A 1 169 ? 8.316 -11.471 -6.484 1.00 91.50 169 LYS A C 1
ATOM 1308 O O . LYS A 1 169 ? 9.084 -12.419 -6.401 1.00 91.50 169 LYS A O 1
ATOM 1313 N N . GLN A 1 170 ? 8.633 -10.220 -6.169 1.00 95.31 170 GLN A N 1
ATOM 1314 C CA . GLN A 1 170 ? 9.918 -9.700 -5.704 1.00 95.31 170 GLN A CA 1
ATOM 1315 C C . GLN A 1 170 ? 9.639 -8.577 -4.682 1.00 95.31 170 GLN A C 1
ATOM 1317 O O . GLN A 1 170 ? 9.597 -7.398 -5.047 1.00 95.31 170 GLN A O 1
ATOM 1322 N N . PRO A 1 171 ? 9.374 -8.923 -3.408 1.00 95.62 171 PRO A N 1
ATOM 1323 C CA . PRO A 1 171 ? 9.005 -7.943 -2.386 1.00 95.62 171 PRO A CA 1
ATOM 1324 C C . PRO A 1 171 ? 10.076 -6.868 -2.148 1.00 95.62 171 PRO A C 1
ATOM 1326 O O . PRO A 1 171 ? 9.730 -5.716 -1.895 1.00 95.62 171 PRO A O 1
ATOM 1329 N N . GLU A 1 172 ? 11.359 -7.215 -2.282 1.00 96.69 172 GLU A N 1
ATOM 1330 C CA . GLU A 1 172 ? 12.484 -6.276 -2.148 1.00 96.69 172 GLU A CA 1
ATOM 1331 C C . GLU A 1 172 ? 12.435 -5.168 -3.210 1.00 96.69 172 GLU A C 1
ATOM 1333 O O . GLU A 1 172 ? 12.476 -3.985 -2.869 1.00 96.69 172 GLU A O 1
ATOM 1338 N N . LEU A 1 173 ? 12.213 -5.524 -4.479 1.00 97.75 173 LEU A N 1
ATOM 1339 C CA . LEU A 1 173 ? 12.026 -4.548 -5.554 1.00 97.75 173 LEU A CA 1
ATOM 1340 C C . LEU A 1 173 ? 10.793 -3.661 -5.310 1.00 97.75 173 LEU A C 1
ATOM 1342 O O . LEU A 1 173 ? 10.829 -2.450 -5.531 1.00 97.75 173 LEU A O 1
ATOM 1346 N N . ALA A 1 174 ? 9.693 -4.227 -4.801 1.00 98.19 174 ALA A N 1
ATOM 1347 C CA . ALA A 1 174 ? 8.514 -3.437 -4.445 1.00 98.19 174 ALA A CA 1
ATOM 1348 C C . ALA A 1 174 ? 8.812 -2.401 -3.343 1.00 98.19 174 ALA A C 1
ATOM 1350 O O . ALA A 1 174 ? 8.321 -1.271 -3.419 1.00 98.19 174 ALA A O 1
ATOM 1351 N N . LEU A 1 175 ? 9.636 -2.762 -2.351 1.00 98.38 175 LEU A N 1
ATOM 1352 C CA . LEU A 1 175 ? 10.095 -1.862 -1.288 1.00 98.38 175 LEU A CA 1
ATOM 1353 C C . LEU A 1 175 ? 11.003 -0.752 -1.823 1.00 98.38 175 LEU A C 1
ATOM 1355 O O . LEU A 1 175 ? 10.829 0.407 -1.441 1.00 98.38 175 LEU A O 1
ATOM 1359 N N . GLN A 1 176 ? 11.925 -1.075 -2.732 1.00 98.31 176 GLN A N 1
ATOM 1360 C CA . GLN A 1 176 ? 12.788 -0.084 -3.380 1.00 98.31 176 GLN A CA 1
ATOM 1361 C C . GLN A 1 176 ? 11.965 0.913 -4.207 1.00 98.31 176 GLN A C 1
ATOM 1363 O O . GLN A 1 176 ? 12.114 2.124 -4.043 1.00 98.31 176 GLN A O 1
ATOM 1368 N N . ILE A 1 177 ? 11.029 0.422 -5.028 1.00 98.50 177 ILE A N 1
ATOM 1369 C CA . ILE A 1 177 ? 10.123 1.267 -5.821 1.00 98.50 177 ILE A CA 1
ATOM 1370 C C . ILE A 1 177 ? 9.287 2.171 -4.909 1.00 98.50 177 ILE A C 1
ATOM 1372 O O . ILE A 1 177 ? 9.203 3.378 -5.141 1.00 98.50 177 ILE A O 1
ATOM 1376 N N . GLY A 1 178 ? 8.676 1.607 -3.862 1.00 98.06 178 GLY A N 1
ATOM 1377 C CA . GLY A 1 178 ? 7.863 2.366 -2.912 1.00 98.06 178 GLY A CA 1
ATOM 1378 C C . GLY A 1 178 ? 8.662 3.443 -2.171 1.00 98.06 178 GLY A C 1
ATOM 1379 O O . GLY A 1 178 ? 8.170 4.560 -2.011 1.00 98.06 178 GLY A O 1
ATOM 1380 N N . SER A 1 179 ? 9.901 3.132 -1.781 1.00 98.12 179 SER A N 1
ATOM 1381 C CA . SER A 1 179 ? 10.821 4.079 -1.137 1.00 98.12 179 SER A CA 1
ATOM 1382 C C . SER A 1 179 ? 11.168 5.248 -2.060 1.00 98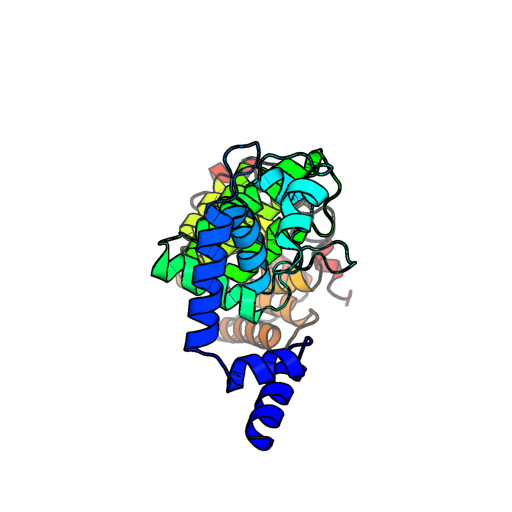.12 179 SER A C 1
ATOM 1384 O O . SER A 1 179 ? 10.992 6.398 -1.666 1.00 98.12 179 SER A O 1
ATOM 1386 N N . ILE A 1 180 ? 11.550 4.969 -3.314 1.00 98.19 180 ILE A N 1
ATOM 1387 C CA . ILE A 1 180 ? 11.850 6.004 -4.320 1.00 98.19 180 ILE A CA 1
ATOM 1388 C C . ILE A 1 180 ? 10.640 6.918 -4.550 1.00 98.19 180 ILE A C 1
ATOM 1390 O O . ILE A 1 180 ? 10.776 8.141 -4.602 1.00 98.19 180 ILE A O 1
ATOM 1394 N N . LEU A 1 181 ? 9.440 6.345 -4.690 1.00 98.06 181 LEU A N 1
ATOM 1395 C CA . LEU A 1 181 ? 8.214 7.120 -4.900 1.00 98.06 181 LEU A CA 1
ATOM 1396 C C . LEU A 1 181 ? 7.924 8.058 -3.722 1.00 98.06 181 LEU A C 1
ATOM 1398 O O . LEU A 1 181 ? 7.585 9.225 -3.938 1.00 98.06 181 LEU A O 1
ATOM 1402 N N . LEU A 1 182 ? 8.050 7.560 -2.488 1.00 97.75 182 LEU A N 1
ATOM 1403 C CA . LEU A 1 182 ? 7.817 8.362 -1.290 1.00 97.75 182 LEU A CA 1
ATOM 1404 C C . LEU A 1 182 ? 8.862 9.474 -1.137 1.00 97.75 182 LEU A C 1
ATOM 1406 O O . LEU A 1 182 ? 8.494 10.593 -0.790 1.00 97.75 182 LEU A O 1
ATOM 1410 N N . GLU A 1 183 ? 10.132 9.184 -1.422 1.00 96.88 183 GLU A N 1
ATOM 1411 C CA . GLU A 1 183 ? 11.229 10.154 -1.347 1.00 96.88 183 GLU A CA 1
ATOM 1412 C C . GLU A 1 183 ? 11.054 11.292 -2.361 1.00 96.88 183 GLU A C 1
ATOM 1414 O O . GLU A 1 183 ? 11.154 12.468 -2.009 1.00 96.88 183 GLU A O 1
ATOM 1419 N N . LEU A 1 184 ? 10.751 10.961 -3.620 1.00 96.06 184 LEU A N 1
ATOM 1420 C CA . LEU A 1 184 ? 10.656 11.958 -4.688 1.00 96.06 184 LEU A CA 1
ATOM 1421 C C . LEU A 1 184 ? 9.326 12.725 -4.692 1.00 96.06 184 LEU A C 1
ATOM 1423 O O . LEU A 1 184 ? 9.266 13.854 -5.183 1.00 96.06 184 LEU A O 1
ATOM 1427 N N . THR A 1 185 ? 8.247 12.119 -4.190 1.00 94.25 185 THR A N 1
ATOM 1428 C CA . THR A 1 185 ? 6.895 12.704 -4.189 1.00 94.25 185 THR A CA 1
ATOM 1429 C C . THR A 1 185 ? 6.163 12.457 -2.866 1.00 94.25 185 THR A C 1
ATOM 1431 O O . THR A 1 185 ? 5.156 11.752 -2.839 1.00 94.25 185 THR A O 1
ATOM 1434 N N . PRO A 1 186 ? 6.620 13.036 -1.743 1.00 94.88 186 PRO A N 1
ATOM 1435 C CA . PRO A 1 186 ? 6.084 12.707 -0.427 1.00 94.88 186 PRO A CA 1
ATOM 1436 C C . PRO A 1 186 ? 4.616 13.123 -0.272 1.00 94.88 186 PRO A C 1
ATOM 1438 O O . PRO A 1 186 ? 4.280 14.307 -0.287 1.00 94.88 1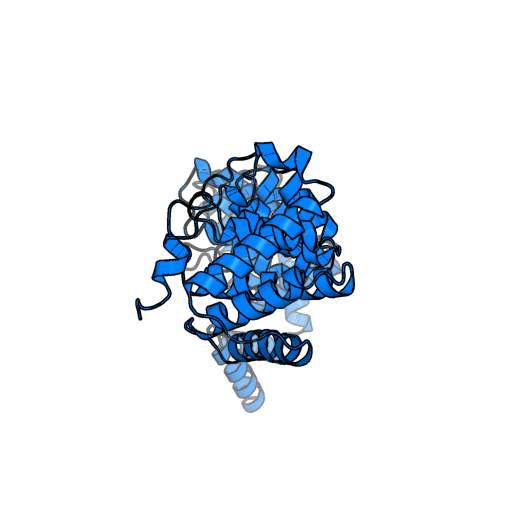86 PRO A O 1
ATOM 1441 N N . HIS A 1 187 ? 3.730 12.143 -0.074 1.00 94.69 187 HIS A N 1
ATOM 1442 C CA . HIS A 1 187 ? 2.341 12.363 0.334 1.00 94.69 187 HIS A CA 1
ATOM 1443 C C . HIS A 1 187 ? 1.757 11.139 1.060 1.00 94.69 187 HIS A C 1
ATOM 1445 O O . HIS A 1 187 ? 2.193 10.005 0.845 1.00 94.69 187 HIS A O 1
ATOM 1451 N N . ALA A 1 188 ? 0.718 11.354 1.879 1.00 95.31 188 ALA A N 1
ATOM 1452 C CA . ALA A 1 188 ? 0.169 10.342 2.790 1.00 95.31 188 ALA A CA 1
ATOM 1453 C C . ALA A 1 188 ? -0.169 9.006 2.106 1.00 95.31 188 ALA A C 1
ATOM 1455 O O . ALA A 1 188 ? 0.193 7.942 2.600 1.00 95.31 188 ALA A O 1
ATOM 1456 N N . LYS A 1 189 ? -0.794 9.041 0.921 1.00 95.56 189 LYS A N 1
ATOM 1457 C CA . LYS A 1 189 ? -1.147 7.814 0.183 1.00 95.56 189 LYS A CA 1
ATOM 1458 C C . LYS A 1 189 ? 0.059 6.961 -0.236 1.00 95.56 189 LYS A C 1
ATOM 1460 O O . LYS A 1 189 ? -0.082 5.744 -0.316 1.00 95.56 189 LYS A O 1
ATOM 1465 N N . LEU A 1 190 ? 1.215 7.564 -0.530 1.00 97.19 190 LEU A N 1
ATOM 1466 C CA . LEU A 1 190 ? 2.435 6.805 -0.830 1.00 97.19 190 LEU A CA 1
ATOM 1467 C C . LEU A 1 190 ? 3.064 6.249 0.445 1.00 97.19 190 LEU A C 1
ATOM 1469 O O . LEU A 1 190 ? 3.491 5.099 0.433 1.00 97.19 190 LEU A O 1
ATOM 1473 N N . ALA A 1 191 ? 3.018 6.991 1.557 1.00 98.12 191 ALA A N 1
ATOM 1474 C CA . ALA A 1 191 ? 3.445 6.477 2.859 1.00 98.12 191 ALA A CA 1
ATOM 1475 C C . ALA A 1 191 ? 2.613 5.248 3.269 1.00 98.12 191 ALA A C 1
ATOM 1477 O O . ALA A 1 191 ? 3.166 4.230 3.672 1.00 98.12 191 ALA A O 1
ATOM 1478 N N . VAL A 1 192 ? 1.290 5.298 3.065 1.00 97.75 192 VAL A N 1
ATOM 1479 C CA . VAL A 1 192 ? 0.380 4.152 3.250 1.00 97.75 192 VAL A CA 1
ATOM 1480 C C . VAL A 1 192 ? 0.734 2.989 2.334 1.00 97.75 192 VAL A C 1
ATOM 1482 O O . VAL A 1 192 ? 0.754 1.844 2.780 1.00 97.75 192 VAL A O 1
ATOM 1485 N N . SER A 1 193 ? 0.999 3.265 1.055 1.00 97.44 193 SER A N 1
ATOM 1486 C CA . SER A 1 193 ? 1.381 2.233 0.088 1.00 97.44 193 SER A CA 1
ATOM 1487 C C . SER A 1 193 ? 2.663 1.519 0.525 1.00 97.44 193 SER A C 1
ATOM 1489 O O . SER A 1 193 ? 2.666 0.295 0.636 1.00 97.44 193 SER A O 1
ATOM 1491 N N . LEU A 1 194 ? 3.715 2.271 0.865 1.00 98.44 194 LEU A N 1
ATOM 1492 C CA . LEU A 1 194 ? 4.992 1.724 1.321 1.00 98.44 194 LEU A CA 1
ATOM 1493 C C . LEU A 1 194 ? 4.853 0.952 2.639 1.00 98.44 194 LEU A C 1
ATOM 1495 O O . LEU A 1 194 ? 5.328 -0.176 2.740 1.00 98.44 194 LEU A O 1
ATOM 1499 N N . ALA A 1 195 ? 4.138 1.500 3.622 1.00 98.44 195 ALA A N 1
ATOM 1500 C CA . ALA A 1 195 ? 3.896 0.818 4.890 1.00 98.44 195 ALA A CA 1
ATOM 1501 C C . ALA A 1 195 ? 3.140 -0.504 4.714 1.00 98.44 195 ALA A C 1
ATOM 1503 O O . ALA A 1 195 ? 3.461 -1.510 5.350 1.00 98.44 195 ALA A O 1
ATOM 1504 N N . ARG A 1 196 ? 2.171 -0.529 3.793 1.00 97.75 196 ARG A N 1
ATOM 1505 C CA . ARG A 1 196 ? 1.465 -1.751 3.420 1.00 97.75 196 ARG A CA 1
ATOM 1506 C C . ARG A 1 196 ? 2.392 -2.770 2.759 1.00 97.75 196 ARG A C 1
ATOM 1508 O O . ARG A 1 196 ? 2.218 -3.958 3.018 1.00 97.75 196 ARG A O 1
ATOM 1515 N N . ILE A 1 197 ? 3.321 -2.342 1.901 1.00 98.06 197 ILE A N 1
ATOM 1516 C CA . ILE A 1 197 ? 4.315 -3.230 1.274 1.00 98.06 197 ILE A CA 1
ATOM 1517 C C . ILE A 1 197 ? 5.171 -3.870 2.371 1.00 98.06 197 ILE A C 1
ATOM 1519 O O . ILE A 1 197 ? 5.189 -5.091 2.447 1.00 98.06 197 ILE A O 1
ATOM 1523 N N . TYR A 1 198 ? 5.754 -3.080 3.282 1.00 98.25 198 TYR A N 1
ATOM 1524 C CA . TYR A 1 198 ? 6.498 -3.589 4.446 1.00 98.25 198 TYR A CA 1
ATOM 1525 C C . TYR A 1 198 ? 5.703 -4.627 5.244 1.00 98.25 198 TYR A C 1
ATOM 1527 O O . TYR A 1 198 ? 6.152 -5.755 5.437 1.00 98.25 198 TYR A O 1
ATOM 1535 N N . ARG A 1 199 ? 4.461 -4.301 5.615 1.00 97.38 199 ARG A N 1
ATOM 1536 C CA . ARG A 1 199 ? 3.596 -5.221 6.360 1.00 97.38 199 ARG A CA 1
ATOM 1537 C C . ARG A 1 199 ? 3.265 -6.504 5.591 1.00 97.38 199 ARG A C 1
ATOM 1539 O O . ARG A 1 199 ? 3.130 -7.559 6.201 1.00 97.38 199 ARG A O 1
ATOM 1546 N N . GLN A 1 200 ? 3.062 -6.431 4.276 1.00 96.62 200 GLN A N 1
ATOM 1547 C CA . GLN A 1 200 ? 2.793 -7.617 3.450 1.00 96.62 200 GLN A CA 1
ATOM 1548 C C . GLN A 1 200 ? 4.053 -8.448 3.174 1.00 96.62 200 GLN A C 1
ATOM 1550 O O . GLN A 1 200 ? 3.920 -9.617 2.819 1.00 96.62 200 GLN A O 1
ATOM 1555 N N . SER A 1 201 ? 5.230 -7.869 3.404 1.00 95.25 201 SER A N 1
ATOM 1556 C CA . SER A 1 201 ? 6.541 -8.522 3.390 1.00 95.25 201 SER A CA 1
ATOM 1557 C C . SER A 1 201 ? 6.993 -9.002 4.779 1.00 95.25 201 SER A C 1
ATOM 1559 O O . SER A 1 201 ? 8.179 -9.233 4.974 1.00 95.25 201 SER A O 1
ATOM 1561 N N . ASP A 1 202 ? 6.063 -9.153 5.732 1.00 94.75 202 ASP A N 1
ATOM 1562 C CA . ASP A 1 202 ? 6.310 -9.625 7.109 1.00 94.75 202 ASP A CA 1
ATOM 1563 C C . ASP A 1 202 ? 7.180 -8.693 7.980 1.00 94.75 202 ASP A C 1
ATOM 1565 O O . ASP A 1 202 ? 7.739 -9.112 8.989 1.00 94.75 202 ASP A O 1
ATOM 1569 N N . ASP A 1 203 ? 7.240 -7.400 7.638 1.00 97.25 203 ASP A N 1
ATOM 1570 C CA . ASP A 1 203 ? 7.901 -6.369 8.449 1.00 97.25 203 ASP A CA 1
ATOM 1571 C C . ASP A 1 203 ? 6.928 -5.234 8.835 1.00 97.25 203 ASP A C 1
ATOM 1573 O O . ASP A 1 203 ? 6.994 -4.106 8.337 1.00 97.25 203 ASP A O 1
ATOM 1577 N N . PRO A 1 204 ? 5.950 -5.503 9.717 1.00 97.69 204 PRO A N 1
ATOM 1578 C CA . PRO A 1 204 ? 5.030 -4.471 10.190 1.00 97.69 204 PRO A CA 1
ATOM 1579 C C . PRO A 1 204 ? 5.726 -3.364 10.999 1.00 97.69 204 PRO A C 1
ATOM 1581 O O . PRO A 1 204 ? 5.173 -2.267 11.107 1.00 97.69 204 PRO A O 1
ATOM 1584 N N . ALA A 1 205 ? 6.915 -3.618 11.557 1.00 97.94 205 ALA A N 1
ATOM 1585 C CA . ALA A 1 205 ? 7.655 -2.642 12.351 1.00 97.94 205 ALA A CA 1
ATOM 1586 C C . ALA A 1 205 ? 8.182 -1.500 11.481 1.00 97.94 205 ALA A C 1
ATOM 1588 O O . ALA A 1 205 ? 7.922 -0.333 11.790 1.00 97.94 205 ALA A O 1
ATOM 1589 N N . GLU A 1 206 ? 8.816 -1.819 10.352 1.00 98.19 206 GLU A N 1
ATOM 1590 C CA . GLU A 1 206 ? 9.239 -0.805 9.386 1.00 98.19 206 GLU A CA 1
ATOM 1591 C C . GLU A 1 206 ? 8.040 -0.087 8.759 1.00 98.19 206 GLU A C 1
ATOM 1593 O O . GLU A 1 206 ? 8.054 1.137 8.611 1.00 98.19 206 GLU A O 1
ATOM 1598 N N . GLY A 1 207 ? 6.938 -0.800 8.500 1.00 98.12 207 GLY A N 1
ATOM 1599 C CA . GLY A 1 207 ? 5.700 -0.168 8.039 1.00 98.12 207 GLY A CA 1
ATOM 1600 C C . GLY A 1 207 ? 5.140 0.858 9.036 1.00 98.12 207 GLY A C 1
ATOM 1601 O O . GLY A 1 207 ? 4.719 1.948 8.642 1.00 98.12 207 GLY A O 1
ATOM 1602 N N . ALA A 1 208 ? 5.167 0.550 10.336 1.00 97.31 208 ALA A N 1
ATOM 1603 C CA . ALA A 1 208 ? 4.798 1.502 11.381 1.00 97.31 208 ALA A CA 1
ATOM 1604 C C . ALA A 1 208 ? 5.795 2.668 11.468 1.00 97.31 208 ALA A C 1
ATOM 1606 O O . ALA A 1 208 ? 5.370 3.806 11.660 1.00 97.31 208 ALA A O 1
ATOM 1607 N N . ARG A 1 209 ? 7.099 2.413 11.292 1.00 97.12 209 ARG A N 1
ATOM 1608 C CA . ARG A 1 209 ? 8.145 3.445 11.297 1.00 97.12 209 ARG A CA 1
ATOM 1609 C C . ARG A 1 209 ? 7.942 4.465 10.177 1.00 97.12 209 ARG A C 1
ATOM 1611 O O . ARG A 1 209 ? 7.915 5.658 10.470 1.00 97.12 209 ARG A O 1
ATOM 1618 N N . VAL A 1 210 ? 7.682 4.012 8.946 1.00 98.06 210 VAL A N 1
ATOM 1619 C CA . VAL A 1 210 ? 7.365 4.880 7.793 1.00 98.06 210 VAL A CA 1
ATOM 1620 C C . VAL A 1 210 ? 6.216 5.838 8.119 1.00 98.06 210 VAL A C 1
ATOM 1622 O O . VAL A 1 210 ? 6.310 7.036 7.864 1.00 98.06 210 VAL A O 1
ATOM 1625 N N . LEU A 1 211 ? 5.133 5.334 8.718 1.00 97.38 211 LEU A N 1
ATOM 1626 C CA . LEU A 1 211 ? 3.966 6.153 9.070 1.00 97.38 211 LEU A CA 1
ATOM 1627 C C . LEU A 1 211 ? 4.199 7.006 10.322 1.00 97.38 211 LEU A C 1
ATOM 1629 O O . LEU A 1 211 ? 3.636 8.091 10.443 1.00 97.38 211 LEU A O 1
ATOM 1633 N N . ARG A 1 212 ? 5.039 6.573 11.258 1.00 94.12 212 ARG A N 1
ATOM 1634 C CA . ARG A 1 212 ? 5.400 7.389 12.419 1.00 94.12 212 ARG A CA 1
ATOM 1635 C C . ARG A 1 212 ? 6.215 8.609 11.986 1.00 94.12 212 ARG A C 1
ATOM 1637 O O . ARG A 1 212 ? 5.884 9.722 12.391 1.00 94.12 212 ARG A O 1
ATOM 1644 N N . GLU A 1 213 ? 7.225 8.398 11.145 1.00 94.81 213 GLU A N 1
ATOM 1645 C CA . GLU A 1 213 ? 8.207 9.406 10.720 1.00 94.81 213 GLU A CA 1
ATOM 1646 C C . GLU A 1 213 ? 7.724 10.306 9.574 1.00 94.81 213 GLU A C 1
ATOM 1648 O O . GLU A 1 213 ? 8.321 11.352 9.324 1.00 94.81 213 GLU A O 1
ATOM 1653 N N . PHE A 1 214 ? 6.643 9.946 8.879 1.00 96.12 214 PHE A N 1
ATOM 1654 C CA . PHE A 1 214 ? 6.109 10.773 7.801 1.00 96.12 214 PHE A CA 1
ATOM 1655 C C . PHE A 1 214 ? 5.586 12.125 8.323 1.00 96.12 214 PHE A C 1
ATOM 1657 O O . PHE A 1 214 ? 4.666 12.188 9.143 1.00 96.12 214 PHE A O 1
ATOM 1664 N N . THR A 1 215 ? 6.171 13.211 7.808 1.00 92.56 215 THR A N 1
ATOM 1665 C CA . THR A 1 215 ? 5.914 14.605 8.219 1.00 92.56 215 THR A CA 1
ATOM 1666 C C . THR A 1 215 ? 5.012 15.385 7.262 1.00 92.56 215 THR A C 1
ATOM 1668 O O . THR A 1 215 ? 4.709 16.550 7.518 1.00 92.56 215 THR A O 1
ATOM 1671 N N . GLY A 1 216 ? 4.596 14.777 6.146 1.00 91.50 216 GLY A N 1
ATOM 1672 C CA . GLY A 1 216 ? 3.691 15.422 5.200 1.00 91.50 216 GLY A CA 1
ATOM 1673 C C . GLY A 1 216 ? 2.270 15.564 5.749 1.00 91.50 216 GLY A C 1
ATOM 1674 O O . GLY A 1 216 ? 1.926 15.031 6.804 1.00 91.50 216 GLY A O 1
ATOM 1675 N N . ASP A 1 217 ? 1.422 16.271 5.003 1.00 91.00 217 ASP A N 1
ATOM 1676 C CA . ASP A 1 217 ? 0.022 16.435 5.382 1.00 91.00 217 ASP A CA 1
ATOM 1677 C C . ASP A 1 217 ? -0.720 15.090 5.342 1.00 91.00 217 ASP A C 1
ATOM 1679 O O . ASP A 1 217 ? -0.761 14.400 4.319 1.00 91.00 217 ASP A O 1
ATOM 1683 N N . VAL A 1 218 ? -1.295 14.727 6.486 1.00 91.12 218 VAL A N 1
ATOM 1684 C CA . VAL A 1 218 ? -2.125 13.531 6.700 1.00 91.12 218 VAL A CA 1
ATOM 1685 C C . VAL A 1 218 ? -3.565 13.907 7.053 1.00 91.12 218 VAL A C 1
ATOM 1687 O O . VAL A 1 218 ? -4.384 13.038 7.371 1.00 91.12 218 VAL A O 1
ATOM 1690 N N . SER A 1 219 ? -3.887 15.206 7.028 1.00 81.44 219 SER A N 1
ATOM 1691 C CA . SER A 1 219 ? -5.225 15.694 7.315 1.00 81.44 219 SER A CA 1
ATOM 1692 C C . SER A 1 219 ? -6.211 15.118 6.300 1.00 81.44 219 SER A C 1
ATOM 1694 O O . SER A 1 219 ? -6.020 15.136 5.085 1.00 81.44 219 SER A O 1
ATOM 1696 N N . GLY A 1 220 ? -7.271 14.503 6.815 1.00 83.62 220 GLY A N 1
ATOM 1697 C CA . GLY A 1 220 ? -8.309 13.908 5.987 1.00 83.62 220 GLY A CA 1
ATOM 1698 C C . GLY A 1 220 ? -8.011 12.513 5.413 1.00 83.62 220 GLY A C 1
ATOM 1699 O O . GLY A 1 220 ? -8.898 11.951 4.762 1.00 83.62 220 GLY A O 1
ATOM 1700 N N . ASP A 1 221 ? -6.830 11.919 5.642 1.00 90.25 221 ASP A N 1
ATOM 1701 C CA . ASP A 1 221 ? -6.515 10.568 5.156 1.00 90.25 221 ASP A CA 1
ATOM 1702 C C . ASP A 1 221 ? -6.814 9.488 6.211 1.00 90.25 221 ASP A C 1
ATOM 1704 O O . ASP A 1 221 ? -5.956 9.035 6.967 1.00 90.25 221 ASP A O 1
ATOM 1708 N N . ARG A 1 222 ? -8.064 9.014 6.234 1.00 93.31 222 ARG A N 1
ATOM 1709 C CA . ARG A 1 222 ? -8.491 7.897 7.100 1.00 93.31 222 ARG A CA 1
ATOM 1710 C C . ARG A 1 222 ? -7.669 6.619 6.885 1.00 93.31 222 ARG A C 1
ATOM 1712 O O . ARG A 1 222 ? -7.517 5.830 7.818 1.00 93.31 222 ARG A O 1
ATOM 1719 N N . SER A 1 223 ? -7.169 6.397 5.666 1.00 93.81 223 SER A N 1
ATOM 1720 C CA . SER A 1 223 ? -6.412 5.186 5.322 1.00 93.81 223 SER A CA 1
ATOM 1721 C C . SER A 1 223 ? -5.034 5.206 5.969 1.00 93.81 223 SER A C 1
ATOM 1723 O O . SER A 1 223 ? -4.552 4.153 6.372 1.00 93.81 223 SER A O 1
ATOM 1725 N N . TYR A 1 224 ? -4.448 6.396 6.122 1.00 96.38 224 TYR A N 1
ATOM 1726 C CA . TYR A 1 224 ? -3.203 6.606 6.854 1.00 96.38 224 TYR A CA 1
ATOM 1727 C C . TYR A 1 224 ? -3.279 6.074 8.280 1.00 96.38 224 TYR A C 1
ATOM 1729 O O . TYR A 1 224 ? -2.493 5.214 8.675 1.00 96.38 224 TYR A O 1
ATOM 1737 N N . TRP A 1 225 ? -4.281 6.526 9.030 1.00 95.69 225 TRP A N 1
ATOM 1738 C CA . TRP A 1 225 ? -4.457 6.129 10.424 1.00 95.69 225 TRP A CA 1
ATOM 1739 C C . TRP A 1 225 ? -4.786 4.644 10.562 1.00 95.69 225 TRP A C 1
ATOM 1741 O O . TRP A 1 225 ? -4.232 3.966 11.423 1.00 95.69 225 TRP A O 1
ATOM 1751 N N . TYR A 1 226 ? -5.640 4.112 9.685 1.00 97.06 226 TYR A N 1
ATOM 1752 C CA . TYR A 1 226 ? -5.980 2.691 9.712 1.00 97.06 226 TYR A CA 1
ATOM 1753 C C . TYR A 1 226 ? -4.783 1.786 9.386 1.00 97.06 226 TYR A C 1
ATOM 1755 O O . TYR A 1 226 ? -4.565 0.787 10.074 1.00 97.06 226 TYR A O 1
ATOM 1763 N N . GLU A 1 227 ? -3.997 2.117 8.357 1.00 98.12 227 GLU A N 1
ATOM 1764 C CA . GLU A 1 227 ? -2.822 1.320 7.995 1.00 98.12 227 GLU A CA 1
ATOM 1765 C C . GLU A 1 227 ? -1.766 1.382 9.102 1.00 98.12 227 GLU A C 1
ATOM 1767 O O . GLU A 1 227 ? -1.230 0.340 9.473 1.00 98.12 227 GLU A O 1
ATOM 1772 N N . TRP A 1 228 ? -1.556 2.551 9.722 1.00 97.62 228 TRP A N 1
ATOM 1773 C CA . TRP A 1 228 ? -0.662 2.662 10.878 1.00 97.62 228 TRP A CA 1
ATOM 1774 C C . TRP A 1 228 ? -1.141 1.778 12.031 1.00 97.62 228 TRP A C 1
ATOM 1776 O O . TRP A 1 228 ? -0.365 0.984 12.561 1.00 97.62 228 TRP A O 1
ATOM 1786 N N . GLY A 1 229 ? -2.436 1.819 12.358 1.00 97.31 229 GLY A N 1
ATOM 1787 C CA . GLY A 1 229 ? -3.011 0.944 13.379 1.00 97.31 229 GLY A CA 1
ATOM 1788 C C . GLY A 1 229 ? -2.851 -0.542 13.046 1.00 97.31 229 GLY A C 1
ATOM 1789 O O . GLY A 1 229 ? -2.621 -1.360 13.936 1.00 97.31 229 GLY A O 1
ATOM 1790 N N . THR A 1 230 ? -2.912 -0.901 11.765 1.00 98.19 230 THR A N 1
ATOM 1791 C CA . THR A 1 230 ? -2.709 -2.281 11.305 1.00 98.19 230 THR A CA 1
ATOM 1792 C C . THR A 1 230 ? -1.250 -2.719 11.472 1.00 98.19 230 THR A C 1
ATOM 1794 O O . THR A 1 230 ? -1.006 -3.821 11.961 1.00 98.19 230 THR A O 1
ATOM 1797 N N . CYS A 1 231 ? -0.283 -1.864 11.126 1.00 98.31 231 CYS A N 1
ATOM 1798 C CA . CYS A 1 231 ? 1.140 -2.122 11.360 1.00 98.31 231 CYS A CA 1
ATOM 1799 C C . CYS A 1 231 ? 1.456 -2.239 12.860 1.00 98.31 231 CYS A C 1
ATOM 1801 O O . CYS A 1 231 ? 2.070 -3.219 13.268 1.00 98.31 231 CYS A O 1
ATOM 1803 N N . ALA A 1 232 ? 0.951 -1.322 13.694 1.00 97.12 232 ALA A N 1
ATOM 1804 C CA . ALA A 1 232 ? 1.118 -1.373 15.152 1.00 97.12 232 ALA A CA 1
ATOM 1805 C C . ALA A 1 232 ? 0.544 -2.666 15.765 1.00 97.12 232 ALA A C 1
ATOM 1807 O O . ALA A 1 232 ? 1.172 -3.311 16.600 1.00 97.12 232 ALA A O 1
ATOM 1808 N N . GLY A 1 233 ? -0.624 -3.112 15.292 1.00 96.94 233 GLY A N 1
ATOM 1809 C CA . GLY A 1 233 ? -1.182 -4.403 15.696 1.00 96.94 233 GLY A CA 1
ATOM 1810 C C . GLY A 1 233 ? -0.297 -5.587 15.286 1.00 96.94 233 GLY A C 1
ATOM 1811 O O . GLY A 1 233 ? -0.180 -6.546 16.043 1.00 96.94 233 GLY A O 1
ATOM 1812 N N . GLY A 1 234 ? 0.362 -5.503 14.126 1.00 96.81 234 GLY A N 1
ATOM 1813 C CA . GLY A 1 234 ? 1.336 -6.495 13.659 1.00 96.81 234 GLY A CA 1
ATOM 1814 C C . GLY A 1 234 ? 2.608 -6.567 14.509 1.00 96.81 234 GLY A C 1
ATOM 1815 O O . GLY A 1 234 ? 3.220 -7.627 14.581 1.00 96.81 234 GLY A O 1
ATOM 1816 N N . THR A 1 235 ? 2.976 -5.487 15.204 1.00 96.06 235 THR A N 1
ATOM 1817 C CA . THR A 1 235 ? 4.091 -5.470 16.169 1.00 96.06 235 THR A CA 1
ATOM 1818 C C . THR A 1 235 ? 3.664 -5.812 17.601 1.00 96.06 235 THR A C 1
ATOM 1820 O O . THR A 1 235 ? 4.474 -5.717 18.520 1.00 96.06 235 THR A O 1
ATOM 1823 N N . GLY A 1 236 ? 2.395 -6.175 17.823 1.00 95.44 236 GLY A N 1
ATOM 1824 C CA . GLY A 1 236 ? 1.840 -6.470 19.150 1.00 95.44 236 GLY A CA 1
ATOM 1825 C C . GLY A 1 236 ? 1.409 -5.241 19.963 1.00 95.44 236 GLY A C 1
ATOM 1826 O O . GLY A 1 236 ? 0.985 -5.386 21.114 1.00 95.44 236 GLY A O 1
ATOM 1827 N N . ASP A 1 237 ? 1.468 -4.033 19.392 1.00 96.56 237 ASP A N 1
ATOM 1828 C CA . ASP A 1 237 ? 0.954 -2.816 20.029 1.00 96.56 237 ASP A CA 1
ATOM 1829 C C . ASP A 1 237 ? -0.542 -2.641 19.731 1.00 96.56 237 ASP A C 1
ATOM 1831 O O . ASP A 1 237 ? -0.992 -1.826 18.918 1.00 96.56 237 ASP A O 1
ATOM 1835 N N . HIS A 1 238 ? -1.343 -3.474 20.394 1.00 98.00 238 HIS A N 1
ATOM 1836 C CA . HIS A 1 238 ? -2.794 -3.484 20.225 1.00 98.00 238 HIS A CA 1
ATOM 1837 C C . HIS A 1 238 ? -3.482 -2.252 20.829 1.00 98.00 238 HIS A C 1
ATOM 1839 O O . HIS A 1 238 ? -4.578 -1.899 20.392 1.00 98.00 238 HIS A O 1
ATOM 1845 N N . ALA A 1 239 ? -2.839 -1.574 21.784 1.00 97.69 239 ALA A N 1
ATOM 1846 C CA . ALA A 1 239 ? -3.339 -0.337 22.376 1.00 97.69 239 ALA A CA 1
ATOM 1847 C C . ALA A 1 239 ? -3.311 0.797 21.342 1.00 97.69 239 ALA A C 1
ATOM 1849 O O . ALA A 1 239 ? -4.351 1.391 21.035 1.00 97.69 239 ALA A O 1
ATOM 1850 N N . LEU A 1 240 ? -2.149 1.013 20.716 1.00 96.94 240 LEU A N 1
ATOM 1851 C CA . LEU A 1 240 ? -1.996 1.968 19.623 1.00 96.94 240 LEU A CA 1
ATOM 1852 C C . LEU A 1 240 ? -2.856 1.578 18.412 1.00 96.94 240 LEU A C 1
ATOM 1854 O O . LEU A 1 240 ? -3.523 2.430 17.822 1.00 96.94 240 LEU A O 1
ATOM 1858 N N . SER A 1 241 ? -2.903 0.283 18.081 1.00 97.88 241 SER A N 1
ATOM 1859 C CA . SER A 1 241 ? -3.750 -0.252 17.010 1.00 97.88 241 SER A CA 1
ATOM 1860 C C . SER A 1 241 ? -5.221 0.135 17.184 1.00 97.88 241 SER A C 1
ATOM 1862 O O . SER A 1 241 ? -5.835 0.666 16.254 1.00 97.88 241 SER A O 1
ATOM 1864 N N . ALA A 1 242 ? -5.779 -0.071 18.382 1.00 98.19 242 ALA A N 1
ATOM 1865 C CA . ALA A 1 242 ? -7.164 0.271 18.676 1.00 98.19 242 ALA A CA 1
ATOM 1866 C C . ALA A 1 242 ? -7.407 1.784 18.611 1.00 98.19 242 ALA A C 1
ATOM 1868 O O . ALA A 1 242 ? -8.378 2.218 17.990 1.00 98.19 242 ALA A O 1
ATOM 1869 N N . TRP A 1 243 ? -6.518 2.597 19.186 1.00 97.06 243 TRP A N 1
ATOM 1870 C CA . TRP A 1 243 ? -6.667 4.052 19.161 1.00 97.06 243 TRP A CA 1
ATOM 1871 C C . TRP A 1 243 ? -6.638 4.615 17.730 1.00 97.06 243 TRP A C 1
ATOM 1873 O O . TRP A 1 243 ? -7.537 5.369 17.348 1.00 97.06 243 TRP A O 1
ATOM 1883 N N . LEU A 1 244 ? -5.680 4.184 16.904 1.00 96.69 244 LEU A N 1
ATOM 1884 C CA . LEU A 1 244 ? -5.554 4.584 15.498 1.00 96.69 244 LEU A CA 1
ATOM 1885 C C . LEU A 1 244 ? -6.728 4.102 14.636 1.00 96.69 244 LEU A C 1
ATOM 1887 O O . LEU A 1 244 ? -7.255 4.858 13.815 1.00 96.69 244 LEU A O 1
ATOM 1891 N N . ALA A 1 245 ? -7.183 2.862 14.835 1.00 97.31 245 ALA A N 1
ATOM 1892 C CA . ALA A 1 245 ? -8.351 2.337 14.134 1.00 97.31 245 ALA A CA 1
ATOM 1893 C C . ALA A 1 245 ? -9.632 3.090 14.532 1.00 97.31 245 ALA A C 1
ATOM 1895 O O . ALA A 1 245 ? -10.438 3.425 13.660 1.00 97.31 245 ALA A O 1
ATOM 1896 N N . GLY A 1 246 ? -9.792 3.432 15.814 1.00 97.12 246 GLY A N 1
ATOM 1897 C CA . GLY A 1 246 ? -10.859 4.309 16.297 1.00 97.12 246 GLY A CA 1
ATOM 1898 C C . GLY A 1 246 ? -10.792 5.692 15.653 1.00 97.12 246 GLY A C 1
ATOM 1899 O O . GLY A 1 246 ? -11.786 6.170 15.107 1.00 97.12 246 GLY A O 1
ATOM 1900 N N . TRP A 1 247 ? -9.605 6.295 15.598 1.00 96.12 247 TRP A N 1
ATOM 1901 C CA . TRP A 1 247 ? -9.411 7.578 14.931 1.00 96.12 247 TRP A CA 1
ATOM 1902 C C . TRP A 1 247 ? -9.769 7.521 13.442 1.00 96.12 247 TRP A C 1
ATOM 1904 O O . TRP A 1 247 ? -10.471 8.402 12.953 1.00 96.12 247 TRP A O 1
ATOM 1914 N N . SER A 1 248 ? -9.414 6.446 12.728 1.00 96.62 248 SER A N 1
ATOM 1915 C CA . SER A 1 248 ? -9.776 6.259 11.310 1.00 96.62 248 SER A CA 1
ATOM 1916 C C . SER A 1 248 ? -11.292 6.273 11.043 1.00 96.62 248 SER A C 1
ATOM 1918 O O . SER A 1 248 ? -11.728 6.594 9.933 1.00 96.62 248 SER A O 1
ATOM 1920 N N . LEU A 1 249 ? -12.100 5.960 12.064 1.00 96.75 249 LEU A N 1
ATOM 1921 C CA . LEU A 1 249 ? -13.565 5.975 12.033 1.00 96.75 249 LEU A CA 1
ATOM 1922 C C . LEU A 1 249 ? -14.171 7.308 12.485 1.00 96.75 249 LEU A C 1
ATOM 1924 O O . LEU A 1 249 ? -15.323 7.583 12.155 1.00 96.75 249 LEU A O 1
ATOM 1928 N N . ALA A 1 250 ? -13.418 8.126 13.220 1.00 95.94 250 ALA A N 1
ATOM 1929 C CA . ALA A 1 250 ? -13.909 9.371 13.794 1.00 95.94 250 ALA A CA 1
ATOM 1930 C C . ALA A 1 250 ? -14.203 10.427 12.719 1.00 95.94 250 ALA A C 1
ATOM 1932 O O . ALA A 1 250 ? -13.543 10.487 11.685 1.00 95.94 250 ALA A O 1
ATOM 1933 N N . ASP A 1 251 ? -15.169 11.308 12.943 1.00 94.12 251 ASP A N 1
ATOM 1934 C CA . ASP A 1 251 ? -15.578 12.325 11.969 1.00 94.12 251 ASP A CA 1
ATOM 1935 C C . ASP A 1 251 ? -14.430 13.260 11.596 1.00 94.12 251 ASP A C 1
ATOM 1937 O O . ASP A 1 251 ? -14.306 13.672 10.451 1.00 94.12 251 ASP A O 1
ATOM 1941 N N . GLN A 1 252 ? -13.560 13.552 12.557 1.00 92.38 252 GLN A N 1
ATOM 1942 C CA . GLN A 1 252 ? -12.494 14.533 12.410 1.00 92.38 252 GLN A CA 1
ATOM 1943 C C . GLN A 1 252 ? -11.272 14.023 11.626 1.00 92.38 252 GLN A C 1
ATOM 1945 O O . GLN A 1 252 ? -10.418 14.827 11.265 1.00 92.38 252 GLN A O 1
ATOM 1950 N N . SER A 1 253 ? -11.168 12.721 11.339 1.00 91.00 253 SER A N 1
ATOM 1951 C CA . SER A 1 253 ? -10.014 12.148 10.623 1.00 91.00 253 SER A CA 1
ATOM 1952 C C . SER A 1 253 ? -10.145 12.161 9.096 1.00 91.00 253 SER A C 1
ATOM 1954 O O . SER A 1 253 ? -9.217 11.763 8.393 1.00 91.00 253 SER A O 1
ATOM 1956 N N . GLY A 1 254 ? -11.287 12.606 8.565 1.00 88.25 254 GLY A N 1
ATOM 1957 C CA . GLY A 1 254 ? -11.613 12.592 7.140 1.00 88.25 254 GLY A CA 1
ATOM 1958 C C . GLY A 1 254 ? -12.572 13.714 6.763 1.00 88.25 254 GLY A C 1
ATOM 1959 O O . GLY A 1 254 ? -13.471 14.022 7.535 1.00 88.25 254 GLY A O 1
ATOM 1960 N N . VAL A 1 255 ? -12.437 14.274 5.556 1.00 86.75 255 VAL A N 1
ATOM 1961 C CA . VAL A 1 255 ? -13.431 15.227 5.014 1.00 86.75 255 VAL A CA 1
ATOM 1962 C C . VAL A 1 255 ? -14.787 14.541 4.827 1.00 86.75 255 VAL A C 1
ATOM 1964 O O . VAL A 1 255 ? -15.835 15.097 5.146 1.00 86.75 255 VAL A O 1
ATOM 1967 N N . GLU A 1 256 ? -14.759 13.306 4.330 1.00 90.50 256 GLU A N 1
ATOM 1968 C CA . GLU A 1 256 ? -15.946 12.486 4.127 1.00 90.50 256 GLU A CA 1
ATOM 1969 C C . GLU A 1 256 ? -16.170 11.532 5.315 1.00 90.50 256 GLU A C 1
ATOM 1971 O O . GLU A 1 256 ? -15.195 11.028 5.901 1.00 90.50 256 GLU A O 1
ATOM 1976 N N . PRO A 1 257 ? -17.439 11.237 5.661 1.00 92.06 257 PRO A N 1
ATOM 1977 C CA . PRO A 1 257 ? -17.782 10.144 6.567 1.00 92.06 257 PRO A CA 1
ATOM 1978 C C . PRO A 1 257 ? -17.186 8.802 6.108 1.00 92.06 257 PRO A C 1
ATOM 1980 O O . PRO A 1 257 ? -16.985 8.600 4.907 1.00 92.06 257 PRO A O 1
ATOM 1983 N N . PRO A 1 258 ? -16.917 7.856 7.025 1.00 94.25 258 PRO A N 1
ATOM 1984 C CA . PRO A 1 258 ? -16.486 6.521 6.630 1.00 94.25 258 PRO A CA 1
ATOM 1985 C C . PRO A 1 258 ? -17.582 5.819 5.812 1.00 94.25 258 PRO A C 1
ATOM 1987 O O . PRO A 1 258 ? -18.747 5.794 6.203 1.00 94.25 258 PRO A O 1
ATOM 1990 N N . ASP A 1 259 ? -17.194 5.225 4.684 1.00 94.44 259 ASP A N 1
ATOM 1991 C CA . ASP A 1 259 ? -18.063 4.343 3.908 1.00 94.44 259 ASP A CA 1
ATOM 1992 C C . ASP A 1 259 ? -18.148 2.935 4.531 1.00 94.44 259 ASP A C 1
ATOM 1994 O O . ASP A 1 259 ? -17.440 2.594 5.484 1.00 94.44 259 ASP A O 1
ATOM 1998 N N . ASN A 1 260 ? -19.012 2.090 3.965 1.00 95.19 260 ASN A N 1
ATOM 1999 C CA . ASN A 1 260 ? -19.212 0.718 4.426 1.00 95.19 260 ASN A CA 1
ATOM 2000 C C . ASN A 1 260 ? -17.929 -0.132 4.397 1.00 95.19 260 ASN A C 1
ATOM 2002 O O . ASN A 1 260 ? -17.728 -0.958 5.285 1.00 95.19 260 ASN A O 1
ATOM 2006 N N . ASP A 1 261 ? -17.068 0.029 3.391 1.00 93.88 261 ASP A N 1
ATOM 2007 C CA . ASP A 1 261 ? -15.873 -0.806 3.241 1.00 93.88 261 ASP A CA 1
ATOM 2008 C C . ASP A 1 261 ? -14.770 -0.403 4.222 1.00 93.88 261 ASP A C 1
ATOM 2010 O O . ASP A 1 261 ? -14.103 -1.276 4.785 1.00 93.88 261 ASP A O 1
ATOM 2014 N N . ARG A 1 262 ? -14.616 0.897 4.481 1.00 92.94 262 ARG A N 1
ATOM 2015 C CA . ARG A 1 262 ? -13.739 1.433 5.528 1.00 92.94 262 ARG A CA 1
ATOM 2016 C C . ARG A 1 262 ? -14.244 1.036 6.908 1.00 92.94 262 ARG A C 1
ATOM 2018 O O . ARG A 1 262 ? -13.480 0.468 7.683 1.00 92.94 262 ARG A O 1
ATOM 2025 N N . ALA A 1 263 ? -15.534 1.241 7.182 1.00 96.19 263 ALA A N 1
ATOM 2026 C CA . ALA A 1 263 ? -16.139 0.874 8.458 1.00 96.19 263 ALA A CA 1
ATOM 2027 C C . ALA A 1 263 ? -15.960 -0.618 8.768 1.00 96.19 263 ALA A C 1
ATOM 2029 O O . ALA A 1 263 ? -15.523 -0.981 9.859 1.00 96.19 263 ALA A O 1
ATOM 2030 N N . LYS A 1 264 ? -16.205 -1.481 7.775 1.00 95.81 264 LYS A N 1
ATOM 2031 C CA . LYS A 1 264 ? -16.001 -2.931 7.872 1.00 95.81 264 LYS A CA 1
ATOM 2032 C C . LYS A 1 264 ? -14.565 -3.289 8.267 1.00 95.81 264 LYS A C 1
ATOM 2034 O O . LYS A 1 264 ? -14.369 -4.097 9.170 1.00 95.81 264 LYS A O 1
ATOM 2039 N N . LYS A 1 265 ? -13.564 -2.694 7.613 1.00 94.50 265 LYS A N 1
ATOM 2040 C CA . LYS A 1 265 ? -12.141 -2.965 7.886 1.00 94.50 265 LYS A CA 1
ATOM 2041 C C . LYS A 1 265 ? -11.708 -2.473 9.269 1.00 94.50 265 LYS A C 1
ATOM 2043 O O . LYS A 1 265 ? -11.097 -3.239 10.015 1.00 94.50 265 LYS A O 1
ATOM 2048 N N . SER A 1 266 ? -12.056 -1.238 9.628 1.00 96.50 266 SER A N 1
ATOM 2049 C CA . SER A 1 266 ? -11.670 -0.652 10.916 1.00 96.50 266 SER A CA 1
ATOM 2050 C C . SER A 1 266 ? -12.347 -1.344 12.098 1.00 96.50 266 SER A C 1
ATOM 2052 O O . SER A 1 266 ? -11.672 -1.653 13.075 1.00 96.50 266 SER A O 1
ATOM 2054 N N . LEU A 1 267 ? -13.642 -1.676 12.007 1.00 97.75 267 LEU A N 1
ATOM 2055 C CA . LEU A 1 267 ? -14.346 -2.403 13.073 1.00 97.75 267 LEU A CA 1
ATOM 2056 C C . LEU A 1 267 ? -13.814 -3.830 13.260 1.00 97.75 267 LEU A C 1
ATOM 2058 O O . LEU A 1 267 ? -13.702 -4.290 14.394 1.00 97.75 267 LEU A O 1
ATOM 2062 N N . ALA A 1 268 ? -13.461 -4.528 12.175 1.00 96.31 268 ALA A N 1
ATOM 2063 C CA . ALA A 1 268 ? -12.844 -5.852 12.274 1.00 96.31 268 ALA A CA 1
ATOM 2064 C C . ALA A 1 268 ? -11.456 -5.775 12.937 1.00 96.31 268 ALA A C 1
ATOM 2066 O O . ALA A 1 268 ? -11.148 -6.570 13.823 1.00 96.31 268 ALA A O 1
ATOM 2067 N N . GLY A 1 269 ? -10.643 -4.778 12.562 1.00 95.94 269 GLY A N 1
ATOM 2068 C CA . GLY A 1 269 ? -9.349 -4.517 13.201 1.00 95.94 269 GLY A CA 1
ATOM 2069 C C . GLY A 1 269 ? -9.479 -4.202 14.695 1.00 95.94 269 GLY A C 1
ATOM 2070 O O . GLY A 1 269 ? -8.772 -4.791 15.509 1.00 95.94 269 GLY A O 1
ATOM 2071 N N . LEU A 1 270 ? -10.443 -3.353 15.068 1.00 98.12 270 LEU A N 1
ATOM 2072 C CA . LEU A 1 270 ? -10.765 -3.058 16.469 1.00 98.12 270 LEU A CA 1
ATOM 2073 C C . LEU A 1 270 ? -11.161 -4.312 17.248 1.00 98.12 270 LEU A C 1
ATOM 2075 O O . LEU A 1 270 ? -10.730 -4.486 18.382 1.00 98.12 270 LEU A O 1
ATOM 2079 N N . GLY A 1 271 ? -11.948 -5.206 16.641 1.00 97.81 271 GLY A N 1
ATOM 2080 C CA . GLY A 1 271 ? -12.331 -6.469 17.266 1.00 97.81 271 GLY A CA 1
ATOM 2081 C C . GLY A 1 271 ? -11.111 -7.291 17.668 1.00 97.81 271 GLY A C 1
ATOM 2082 O O . GLY A 1 271 ? -11.026 -7.732 18.816 1.00 97.81 271 GLY A O 1
ATOM 2083 N N . VAL A 1 272 ? -10.147 -7.447 16.754 1.00 97.56 272 VAL A N 1
ATOM 2084 C CA . VAL A 1 272 ? -8.865 -8.123 17.021 1.00 97.56 272 VAL A CA 1
ATOM 2085 C C . VAL A 1 272 ? -8.102 -7.425 18.146 1.00 97.56 272 VAL A C 1
ATOM 2087 O O . VAL A 1 272 ? -7.773 -8.080 19.133 1.00 97.56 272 VAL A O 1
ATOM 2090 N N . ALA A 1 273 ? -7.892 -6.111 18.041 1.00 98.25 273 ALA A N 1
ATOM 2091 C CA . ALA A 1 273 ? -7.146 -5.347 19.038 1.00 98.25 273 ALA A CA 1
ATOM 2092 C C . ALA A 1 273 ? -7.760 -5.468 20.443 1.00 98.25 273 ALA A C 1
ATOM 2094 O O . ALA A 1 273 ? -7.046 -5.739 21.404 1.00 98.25 273 ALA A O 1
ATOM 2095 N N . PHE A 1 274 ? -9.085 -5.364 20.568 1.00 98.56 274 PHE A N 1
ATOM 2096 C CA . PHE A 1 274 ? -9.765 -5.496 21.855 1.00 98.56 274 PHE A CA 1
ATOM 2097 C C . PHE A 1 274 ? -9.694 -6.906 22.455 1.00 98.56 274 PHE A C 1
ATOM 2099 O O . PHE A 1 274 ? -9.638 -7.021 23.675 1.00 98.56 274 PHE A O 1
ATOM 2106 N N . ALA A 1 275 ? -9.646 -7.981 21.657 1.00 98.00 275 ALA A N 1
ATOM 2107 C CA . ALA A 1 275 ? -9.385 -9.306 22.240 1.00 98.00 275 ALA A CA 1
ATOM 2108 C C . ALA A 1 275 ? -7.973 -9.422 22.791 1.00 98.00 275 ALA A C 1
ATOM 2110 O O . ALA A 1 275 ? -7.799 -9.957 23.880 1.00 98.00 275 ALA A O 1
ATOM 2111 N N . GLU A 1 276 ? -6.971 -8.958 22.047 1.00 98.12 276 GLU A N 1
ATOM 2112 C CA . GLU A 1 276 ? -5.588 -9.039 22.517 1.00 98.12 276 GLU A CA 1
ATOM 2113 C C . GLU A 1 276 ? -5.369 -8.153 23.748 1.00 98.12 276 GLU A C 1
ATOM 2115 O O . GLU A 1 276 ? -4.712 -8.567 24.703 1.00 98.12 276 GLU A O 1
ATOM 2120 N N . LEU A 1 277 ? -6.009 -6.980 23.789 1.00 98.12 277 LEU A N 1
ATOM 2121 C CA . LEU A 1 277 ? -6.030 -6.133 24.978 1.00 98.12 277 LEU A CA 1
ATOM 2122 C C . LEU A 1 277 ? -6.724 -6.813 26.158 1.00 98.12 277 LEU A C 1
ATOM 2124 O O . LEU A 1 277 ? -6.164 -6.784 27.244 1.00 98.12 277 LEU A O 1
ATOM 2128 N N . PHE A 1 278 ? -7.862 -7.486 25.960 1.00 98.12 278 PHE A N 1
ATOM 2129 C CA . PHE A 1 278 ? -8.528 -8.246 27.025 1.00 98.12 278 PHE A CA 1
ATOM 2130 C C . PHE A 1 278 ? -7.670 -9.408 27.548 1.00 98.12 278 PHE A C 1
ATOM 2132 O O . PHE A 1 278 ? -7.582 -9.624 28.753 1.00 98.12 278 PHE A O 1
ATOM 2139 N N . LYS A 1 279 ? -6.986 -10.142 26.662 1.00 96.81 279 LYS A N 1
ATOM 2140 C CA . LYS A 1 279 ? -6.064 -11.216 27.068 1.00 96.81 279 LYS A CA 1
ATOM 2141 C C . LYS A 1 279 ? -4.911 -10.685 27.918 1.00 96.81 279 LYS A C 1
ATOM 2143 O O . LYS A 1 279 ? -4.481 -11.355 28.854 1.00 96.81 279 LYS A O 1
ATOM 2148 N N . ARG A 1 280 ? -4.389 -9.506 27.570 1.00 96.38 280 ARG A N 1
ATOM 2149 C CA . ARG A 1 280 ? -3.242 -8.884 28.245 1.00 96.38 280 ARG A CA 1
ATOM 2150 C C . ARG A 1 280 ? -3.633 -8.169 29.539 1.00 96.38 280 ARG A C 1
ATOM 2152 O O . ARG A 1 280 ? -2.913 -8.255 30.529 1.00 96.38 280 ARG A O 1
ATOM 2159 N N . TYR A 1 281 ? -4.762 -7.477 29.516 1.00 94.00 281 TYR A N 1
ATOM 2160 C CA . TYR A 1 281 ? -5.338 -6.706 30.604 1.00 94.00 281 TYR A CA 1
ATOM 2161 C C . TYR A 1 281 ? -6.788 -7.179 30.731 1.00 94.00 281 TYR A C 1
ATOM 2163 O O . TYR A 1 281 ? -7.622 -6.706 29.961 1.00 94.00 281 TYR A O 1
ATOM 2171 N N . PRO A 1 282 ? -7.108 -8.125 31.634 1.00 92.12 282 PRO A N 1
ATOM 2172 C CA . PRO A 1 282 ? -8.433 -8.750 31.754 1.00 92.12 282 PRO A CA 1
ATOM 2173 C C . PRO A 1 282 ? -9.509 -7.794 32.310 1.00 92.12 282 PRO A C 1
ATOM 2175 O O . PRO A 1 282 ? -10.293 -8.137 33.193 1.00 92.12 282 PRO A O 1
ATOM 2178 N N . ASP A 1 283 ? -9.543 -6.570 31.791 1.00 96.50 283 ASP A N 1
ATOM 2179 C CA . ASP A 1 283 ? -10.552 -5.556 31.998 1.00 96.50 283 ASP A CA 1
ATOM 2180 C C . ASP A 1 283 ? -11.747 -5.834 31.084 1.00 96.50 283 ASP A C 1
ATOM 2182 O O . ASP A 1 283 ? -11.647 -5.921 29.853 1.00 96.50 283 ASP A O 1
ATOM 2186 N N . ARG A 1 284 ? -12.915 -5.947 31.712 1.00 96.94 284 ARG A N 1
ATOM 2187 C CA . ARG A 1 284 ? -14.179 -6.253 31.052 1.00 96.94 284 ARG A CA 1
ATOM 2188 C C . ARG A 1 284 ? -14.553 -5.223 29.976 1.00 96.94 284 ARG A C 1
ATOM 2190 O O . ARG A 1 284 ? -15.239 -5.577 29.018 1.00 96.94 284 ARG A O 1
ATOM 2197 N N . ALA A 1 285 ? -14.077 -3.982 30.079 1.00 97.88 285 ALA A N 1
ATOM 2198 C CA . ALA A 1 285 ? -14.325 -2.949 29.079 1.00 97.88 285 ALA A CA 1
ATOM 2199 C C . ALA A 1 285 ? -13.825 -3.348 27.681 1.00 97.88 285 ALA A C 1
ATOM 2201 O O . ALA A 1 285 ? -14.491 -3.053 26.686 1.00 97.88 285 ALA A O 1
ATOM 2202 N N . PHE A 1 286 ? -12.699 -4.064 27.580 1.00 98.44 286 PHE A N 1
ATOM 2203 C CA . PHE A 1 286 ? -12.170 -4.500 26.288 1.00 98.44 286 PHE A CA 1
ATOM 2204 C C . PHE A 1 286 ? -13.051 -5.563 25.630 1.00 98.44 286 PHE A C 1
ATOM 2206 O O . PHE A 1 286 ? -13.383 -5.441 24.449 1.00 98.44 286 PHE A O 1
ATOM 2213 N N . ILE A 1 287 ? -13.501 -6.574 26.379 1.00 98.19 287 ILE A N 1
ATOM 2214 C CA . ILE A 1 287 ? -14.375 -7.609 25.812 1.00 98.19 287 ILE A CA 1
ATOM 2215 C C . ILE A 1 287 ? -15.774 -7.059 25.483 1.00 98.19 287 ILE A C 1
ATOM 2217 O O . ILE A 1 287 ? -16.371 -7.432 24.471 1.00 98.19 287 ILE A O 1
ATOM 2221 N N . GLU A 1 288 ? -16.269 -6.091 26.259 1.00 98.44 288 GLU A N 1
ATOM 2222 C CA . GLU A 1 288 ? -17.510 -5.371 25.957 1.00 98.44 288 GLU A CA 1
ATOM 2223 C C . GLU A 1 288 ? -17.390 -4.495 24.703 1.00 98.44 288 GLU A C 1
ATOM 2225 O O . GLU A 1 288 ? -18.320 -4.452 23.889 1.00 98.44 288 GLU A O 1
ATOM 2230 N N . ALA A 1 289 ? -16.238 -3.852 24.493 1.00 98.44 289 ALA A N 1
ATOM 2231 C CA . ALA A 1 289 ? -15.939 -3.114 23.271 1.00 98.44 289 ALA A CA 1
ATOM 2232 C C . ALA A 1 289 ? -15.803 -4.047 22.054 1.00 98.44 289 ALA A C 1
ATOM 2234 O O . ALA A 1 289 ? -16.355 -3.743 20.993 1.0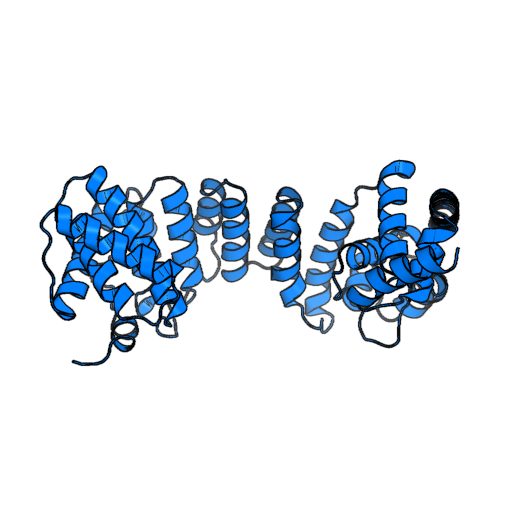0 98.44 289 ALA A O 1
ATOM 2235 N N . ARG A 1 290 ? -15.160 -5.219 22.203 1.00 98.31 290 ARG A N 1
ATOM 2236 C CA . ARG A 1 290 ? -15.110 -6.269 21.163 1.00 98.31 290 ARG A CA 1
ATOM 2237 C C . ARG A 1 290 ? -16.513 -6.727 20.761 1.00 98.31 290 ARG A C 1
ATOM 2239 O O . ARG A 1 290 ? -16.808 -6.844 19.570 1.00 98.31 290 ARG A O 1
ATOM 2246 N N . TYR A 1 291 ? -17.391 -6.942 21.737 1.00 98.44 291 TYR A N 1
ATOM 2247 C CA . TYR A 1 291 ? -18.788 -7.276 21.474 1.00 98.44 291 TYR A CA 1
ATOM 2248 C C . TYR A 1 291 ? -19.483 -6.162 20.678 1.00 98.44 291 TYR A C 1
ATOM 2250 O O . TYR A 1 291 ? -20.130 -6.418 19.661 1.00 98.44 291 TYR A O 1
ATOM 2258 N N . ALA A 1 292 ? -19.316 -4.908 21.103 1.00 98.12 292 ALA A N 1
ATOM 2259 C CA . ALA A 1 292 ? -19.933 -3.762 20.448 1.00 98.12 292 ALA A CA 1
ATOM 2260 C C . ALA A 1 292 ? -19.502 -3.615 18.980 1.00 98.12 292 ALA A C 1
ATOM 2262 O O . ALA A 1 292 ? -20.358 -3.452 18.109 1.00 98.12 292 ALA A O 1
ATOM 2263 N N . VAL A 1 293 ? -18.207 -3.751 18.669 1.00 97.62 293 VAL A N 1
ATOM 2264 C CA . VAL A 1 293 ? -17.745 -3.712 17.268 1.00 97.62 293 VAL A CA 1
ATOM 2265 C C . VAL A 1 293 ? -18.261 -4.899 16.454 1.00 97.62 293 VAL A C 1
ATOM 2267 O O . VAL A 1 293 ? -18.559 -4.731 15.274 1.00 97.62 293 VAL A O 1
ATOM 2270 N N . GLY A 1 294 ? -18.457 -6.067 17.077 1.00 97.50 294 GLY A N 1
ATOM 2271 C CA . GLY A 1 294 ? -19.151 -7.206 16.471 1.00 97.50 294 GLY A CA 1
ATOM 2272 C C . GLY A 1 294 ? -20.603 -6.882 16.097 1.00 97.50 294 GLY A C 1
ATOM 2273 O O . GLY A 1 294 ? -21.020 -7.141 14.966 1.00 97.50 294 GLY A O 1
ATOM 2274 N N . GLN A 1 295 ? -21.361 -6.254 17.004 1.00 97.12 295 GLN A N 1
ATOM 2275 C CA . GLN A 1 295 ? -22.749 -5.844 16.748 1.00 97.12 295 GLN A CA 1
ATOM 2276 C C . GLN A 1 295 ? -22.848 -4.798 15.639 1.00 97.12 295 GLN A C 1
ATOM 2278 O O . GLN A 1 295 ? -23.690 -4.925 14.748 1.00 97.12 295 GLN A O 1
ATOM 2283 N N . LEU A 1 296 ? -22.007 -3.763 15.706 1.00 97.00 296 LEU A N 1
ATOM 2284 C CA . LEU A 1 296 ? -21.954 -2.706 14.698 1.00 97.00 296 LEU A CA 1
ATOM 2285 C C . LEU A 1 296 ? -21.558 -3.297 13.341 1.00 97.00 296 LEU A C 1
ATOM 2287 O O . LEU A 1 296 ? -22.235 -3.065 12.344 1.00 97.00 296 LEU A O 1
ATOM 2291 N N . GLY A 1 297 ? -20.523 -4.138 13.310 1.00 96.62 297 GLY A N 1
ATOM 2292 C CA . GLY A 1 297 ? -20.044 -4.793 12.097 1.00 96.62 297 GLY A CA 1
ATOM 2293 C C . GLY A 1 297 ? -21.120 -5.625 11.401 1.00 96.62 297 GLY A C 1
ATOM 2294 O O . GLY A 1 297 ? -21.305 -5.491 10.194 1.00 96.62 297 GLY A O 1
ATOM 2295 N N . LEU A 1 298 ? -21.898 -6.423 12.142 1.00 96.50 298 LEU A N 1
ATOM 2296 C CA . LEU A 1 298 ? -22.981 -7.242 11.572 1.00 96.50 298 LEU A CA 1
ATOM 2297 C C . LEU A 1 298 ? -24.164 -6.444 11.010 1.00 96.50 298 LEU A C 1
ATOM 2299 O O . LEU A 1 298 ? -24.964 -7.015 10.267 1.00 96.50 298 LEU A O 1
ATOM 2303 N N . LYS A 1 299 ? -24.279 -5.151 11.333 1.00 95.38 299 LYS A N 1
ATOM 2304 C CA . LYS A 1 299 ? -25.281 -4.253 10.740 1.00 95.38 299 LYS A CA 1
ATOM 2305 C C . LYS A 1 299 ? -24.828 -3.640 9.408 1.00 95.38 299 LYS A C 1
ATOM 2307 O O . LYS A 1 299 ? -25.651 -3.040 8.724 1.00 95.38 299 LYS A O 1
ATOM 2312 N N . LEU A 1 300 ? -23.556 -3.789 9.030 1.00 95.56 300 LEU A N 1
ATOM 2313 C CA . LEU A 1 300 ? -23.027 -3.319 7.749 1.00 95.56 300 LEU A CA 1
ATOM 2314 C C . LEU A 1 300 ? -23.378 -4.272 6.595 1.00 95.56 300 LEU A C 1
ATOM 2316 O O . LEU A 1 300 ? -23.808 -5.412 6.785 1.00 95.56 300 LEU A O 1
ATOM 2320 N N . ARG A 1 301 ? -23.126 -3.830 5.359 1.00 94.56 301 ARG A N 1
ATOM 2321 C CA . ARG A 1 301 ? -23.140 -4.705 4.181 1.00 94.56 301 ARG A CA 1
ATOM 2322 C C . ARG A 1 301 ? -21.857 -5.535 4.156 1.00 94.56 301 ARG A C 1
ATOM 2324 O O . ARG A 1 301 ? -20.770 -5.003 3.925 1.00 94.56 301 ARG A O 1
ATOM 2331 N N . LEU A 1 302 ? -21.992 -6.841 4.370 1.00 94.44 302 LEU A N 1
ATOM 2332 C CA . LEU A 1 302 ? -20.864 -7.758 4.535 1.00 94.44 302 LEU A CA 1
ATOM 2333 C C . LEU A 1 302 ? -20.785 -8.813 3.432 1.00 94.44 302 LEU A C 1
ATOM 2335 O O . LEU A 1 302 ? -21.805 -9.355 3.008 1.00 94.44 302 LEU A O 1
ATOM 2339 N N . ASP A 1 303 ? -19.552 -9.147 3.062 1.00 92.88 303 ASP A N 1
ATOM 2340 C CA . ASP A 1 303 ? -19.198 -10.423 2.438 1.00 92.88 303 ASP A CA 1
ATOM 2341 C C . ASP A 1 303 ? -19.118 -11.549 3.494 1.00 92.88 303 ASP A C 1
ATOM 2343 O O . ASP A 1 303 ? -19.157 -11.298 4.706 1.00 92.88 303 ASP A O 1
ATOM 2347 N N . ASP A 1 304 ? -19.019 -12.802 3.045 1.00 93.69 304 ASP A N 1
ATOM 2348 C CA . ASP A 1 304 ? -19.015 -13.975 3.933 1.00 93.69 304 ASP A CA 1
ATOM 2349 C C . ASP A 1 304 ? -17.826 -13.987 4.899 1.00 93.69 304 ASP A C 1
ATOM 2351 O O . ASP A 1 304 ? -17.966 -14.355 6.071 1.00 93.69 304 ASP A O 1
ATOM 2355 N N . THR A 1 305 ? -16.663 -13.529 4.433 1.00 92.56 305 THR A N 1
ATOM 2356 C CA . THR A 1 305 ? -15.438 -13.457 5.232 1.00 92.56 305 THR A CA 1
ATOM 2357 C C . THR A 1 305 ? -15.610 -12.486 6.395 1.00 92.56 305 THR A C 1
ATOM 2359 O O . THR A 1 305 ? -15.393 -12.859 7.549 1.00 92.56 305 THR A O 1
ATOM 2362 N N . ALA A 1 306 ? -16.055 -11.260 6.121 1.00 92.38 306 ALA A N 1
ATOM 2363 C CA . ALA A 1 306 ? -16.291 -10.251 7.146 1.00 92.38 306 ALA A CA 1
ATOM 2364 C C . ALA A 1 306 ? -17.408 -10.667 8.112 1.00 92.38 306 ALA A C 1
ATOM 2366 O O . ALA A 1 306 ? -17.275 -10.501 9.324 1.00 92.38 306 ALA A O 1
ATOM 2367 N N . ARG A 1 307 ? -18.481 -11.286 7.601 1.00 96.06 307 ARG A N 1
ATOM 2368 C CA . ARG A 1 307 ? -19.556 -11.836 8.438 1.00 96.06 307 ARG A CA 1
ATOM 2369 C C . ARG A 1 307 ? -19.032 -12.878 9.421 1.00 96.06 307 ARG A C 1
ATOM 2371 O O . ARG A 1 307 ? -19.447 -12.871 10.579 1.00 96.06 307 ARG A O 1
ATOM 2378 N N . ARG A 1 308 ? -18.122 -13.757 8.991 1.00 95.38 308 ARG A N 1
ATOM 2379 C CA . ARG A 1 308 ? -17.494 -14.754 9.867 1.00 95.38 308 ARG A CA 1
ATOM 2380 C C . ARG A 1 308 ? -16.652 -14.098 10.962 1.00 95.38 308 ARG A C 1
ATOM 2382 O O . ARG A 1 308 ? -16.788 -14.495 12.115 1.00 95.38 308 ARG A O 1
ATOM 2389 N N . TYR A 1 309 ? -15.848 -13.085 10.630 1.00 93.38 309 TYR A N 1
ATOM 2390 C CA . TYR A 1 309 ? -15.052 -12.355 11.625 1.00 93.38 309 TYR A CA 1
ATOM 2391 C C . TYR A 1 309 ? -15.927 -11.725 12.712 1.00 93.38 309 TYR A C 1
ATOM 2393 O O . TYR A 1 309 ? -15.717 -11.991 13.893 1.00 93.38 309 TYR A O 1
ATOM 2401 N N . PHE A 1 310 ? -16.964 -10.973 12.331 1.00 97.81 310 PHE A N 1
ATOM 2402 C CA . PHE A 1 310 ? -17.829 -10.323 13.319 1.00 97.81 310 PHE A CA 1
ATOM 2403 C C . PHE A 1 310 ? -18.653 -11.313 14.151 1.00 97.81 310 PHE A C 1
ATOM 2405 O O . PHE A 1 310 ? -18.854 -11.079 15.340 1.00 97.81 310 PHE A O 1
ATOM 2412 N N . LYS A 1 311 ? -19.079 -12.446 13.572 1.00 97.25 311 LYS A N 1
ATOM 2413 C CA . LYS A 1 311 ? -19.693 -13.537 14.348 1.00 97.25 311 LYS A CA 1
ATOM 2414 C C . LYS A 1 311 ? -18.728 -14.129 15.378 1.00 97.25 311 LYS A C 1
ATOM 2416 O O . LYS A 1 311 ? -19.159 -14.397 16.492 1.00 97.25 311 LYS A O 1
ATOM 2421 N N . SER A 1 312 ? -17.450 -14.298 15.029 1.00 96.19 312 SER A N 1
ATOM 2422 C CA . SER A 1 312 ? -16.414 -14.744 15.977 1.00 96.19 312 SER A CA 1
ATOM 2423 C C . SER A 1 312 ? -16.257 -13.749 17.123 1.00 96.19 312 SER A C 1
ATOM 2425 O O . SER A 1 312 ? -16.262 -14.139 18.284 1.00 96.19 312 SER A O 1
ATOM 2427 N N . HIS A 1 313 ? -16.193 -12.448 16.808 1.00 96.06 313 HIS A N 1
ATOM 2428 C CA . HIS A 1 313 ? -16.076 -11.400 17.824 1.00 96.06 313 HIS A CA 1
ATOM 2429 C C . HIS A 1 313 ? -17.230 -11.427 18.827 1.00 96.06 313 HIS A C 1
ATOM 2431 O O . HIS A 1 313 ? -16.977 -11.318 20.024 1.00 96.06 313 HIS A O 1
ATOM 2437 N N . LEU A 1 314 ? -18.468 -11.607 18.348 1.00 96.12 314 LEU A N 1
ATOM 2438 C CA . LEU A 1 314 ? -19.627 -11.774 19.223 1.00 96.12 314 LEU A CA 1
ATOM 2439 C C . LEU A 1 314 ? -19.545 -13.060 20.040 1.00 96.12 314 LEU A C 1
ATOM 2441 O O . LEU A 1 314 ? -19.581 -12.977 21.258 1.00 96.12 314 LEU A O 1
ATOM 2445 N N . GLY A 1 315 ? -19.394 -14.220 19.396 1.00 95.94 315 GLY A N 1
ATOM 2446 C CA . GLY A 1 315 ? -19.443 -15.511 20.088 1.00 95.94 315 GLY A CA 1
ATOM 2447 C C . GLY A 1 315 ? -18.384 -15.650 21.184 1.00 95.94 315 GLY A C 1
ATOM 2448 O O . GLY A 1 315 ? -18.670 -16.171 22.258 1.00 95.94 315 GLY A O 1
ATOM 2449 N N . GLU A 1 316 ? -17.179 -15.128 20.953 1.00 94.69 316 GLU A N 1
ATOM 2450 C CA . GLU A 1 316 ? -16.125 -15.109 21.972 1.00 94.69 316 GLU A CA 1
ATOM 2451 C C . GLU A 1 316 ? -16.465 -14.175 23.141 1.00 94.69 316 GLU A C 1
ATOM 2453 O O . GLU A 1 316 ? -16.247 -14.531 24.292 1.00 94.69 316 GLU A O 1
ATOM 2458 N N . ALA A 1 317 ? -17.048 -13.003 22.881 1.00 96.31 317 ALA A N 1
ATOM 2459 C CA . ALA A 1 317 ? -17.461 -12.098 23.950 1.00 96.31 317 ALA A CA 1
ATOM 2460 C C . ALA A 1 317 ? -18.721 -12.585 24.701 1.00 96.31 317 ALA A C 1
ATOM 2462 O O . ALA A 1 317 ? -18.854 -12.348 25.901 1.00 96.31 317 ALA A O 1
ATOM 2463 N N . GLU A 1 318 ? -19.628 -13.304 24.033 1.00 96.94 318 GLU A N 1
ATOM 2464 C CA . GLU A 1 318 ? -20.770 -13.985 24.664 1.00 96.94 318 GLU A CA 1
ATOM 2465 C C . GLU A 1 318 ? -20.309 -15.081 25.626 1.00 96.94 318 GLU A C 1
ATOM 2467 O O . GLU A 1 318 ? -20.891 -15.225 26.703 1.00 96.94 318 GLU A O 1
ATOM 2472 N N . ALA A 1 319 ? -19.248 -15.816 25.276 1.00 96.06 319 ALA A N 1
ATOM 2473 C CA . ALA A 1 319 ? -18.652 -16.829 26.148 1.00 96.06 319 ALA A CA 1
ATOM 2474 C C . ALA A 1 319 ? -18.104 -16.228 27.457 1.00 96.06 319 ALA A C 1
ATOM 2476 O O . ALA A 1 319 ? -18.193 -16.862 28.505 1.00 96.06 319 ALA A O 1
ATOM 2477 N N . GLU A 1 320 ? -17.646 -14.974 27.416 1.00 96.25 320 GLU A N 1
ATOM 2478 C CA . GLU A 1 320 ? -17.233 -14.179 28.585 1.00 96.25 320 GLU A CA 1
ATOM 2479 C C . GLU A 1 320 ? -18.420 -13.497 29.307 1.00 96.25 320 GLU A C 1
ATOM 2481 O O . GLU A 1 320 ? -18.258 -12.683 30.222 1.00 96.25 320 GLU A O 1
ATOM 2486 N N . GLY A 1 321 ? -19.656 -13.811 28.906 1.00 96.50 321 GLY A N 1
ATOM 2487 C CA . GLY A 1 321 ? -20.880 -13.327 29.541 1.00 96.50 321 GLY A CA 1
ATOM 2488 C C . GLY A 1 321 ? -21.270 -11.895 29.167 1.00 96.50 321 GLY A C 1
ATOM 2489 O O . GLY A 1 321 ? -22.048 -11.264 29.897 1.00 96.50 321 GLY A O 1
ATOM 2490 N N . VAL A 1 322 ? -20.750 -11.352 28.061 1.00 97.25 322 VAL A N 1
ATOM 2491 C CA . VAL A 1 322 ? -21.194 -10.056 27.533 1.00 97.25 322 VAL A CA 1
ATOM 2492 C C . V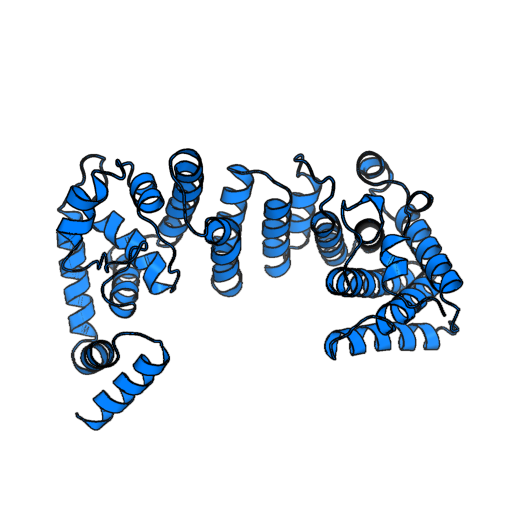AL A 1 322 ? -22.562 -10.210 26.871 1.00 97.25 322 VAL A C 1
ATOM 2494 O O . VAL A 1 322 ? -22.802 -11.132 26.098 1.00 97.25 322 VAL A O 1
ATOM 2497 N N . LYS A 1 323 ? -23.481 -9.288 27.176 1.00 95.00 323 LYS A N 1
ATOM 2498 C CA . LYS A 1 323 ? -24.847 -9.289 26.635 1.00 95.00 323 LYS A CA 1
ATOM 2499 C C . LYS A 1 323 ? -25.021 -8.256 25.516 1.00 95.00 323 LYS A C 1
ATOM 2501 O O . LYS A 1 323 ? -24.360 -7.208 25.568 1.00 95.00 323 LYS A O 1
ATOM 2506 N N . PRO A 1 324 ? -25.965 -8.485 24.580 1.00 94.00 324 PRO A N 1
ATOM 2507 C CA . PRO A 1 324 ? -26.380 -7.486 23.606 1.00 94.00 324 PRO A CA 1
ATOM 2508 C C . PRO A 1 324 ? -26.751 -6.144 24.230 1.00 94.00 324 PRO A C 1
ATOM 2510 O O . PRO A 1 324 ? -27.316 -6.092 25.321 1.00 94.00 324 PRO A O 1
ATOM 2513 N N . THR A 1 325 ? -26.467 -5.069 23.502 1.00 95.31 325 THR A N 1
ATOM 2514 C CA . THR A 1 325 ? -26.944 -3.718 23.810 1.00 95.31 325 THR A CA 1
ATOM 2515 C C . THR A 1 325 ? -27.562 -3.069 22.573 1.00 95.31 325 THR A C 1
ATOM 2517 O O . THR A 1 325 ? -27.413 -3.571 21.453 1.00 95.31 325 THR A O 1
ATOM 2520 N N . ASP A 1 326 ? -28.293 -1.980 22.777 1.00 94.94 326 ASP A N 1
ATOM 2521 C CA . ASP A 1 326 ? -28.782 -1.108 21.711 1.00 94.94 326 ASP A CA 1
ATOM 2522 C C . ASP A 1 326 ? -27.641 -0.364 20.983 1.00 94.94 326 ASP A C 1
ATOM 2524 O O . ASP A 1 326 ? -26.456 -0.538 21.279 1.00 94.94 326 ASP A O 1
ATOM 2528 N N . LEU A 1 327 ? -27.994 0.437 19.971 1.00 93.69 327 LEU A N 1
ATOM 2529 C CA . LEU A 1 327 ? -27.010 1.136 19.142 1.00 93.69 327 LEU A CA 1
ATOM 2530 C C . LEU A 1 327 ? -26.173 2.126 19.964 1.00 93.69 327 LEU A C 1
ATOM 2532 O O . LEU A 1 327 ? -24.948 2.128 19.847 1.00 93.69 327 LEU A O 1
ATOM 2536 N N . ASP A 1 328 ? -26.813 2.927 20.815 1.00 94.81 328 ASP A N 1
ATOM 2537 C CA . ASP A 1 328 ? -26.119 3.914 21.644 1.00 94.81 328 ASP A CA 1
ATOM 2538 C C . ASP A 1 328 ? -25.214 3.250 22.685 1.00 94.81 328 ASP A C 1
ATOM 2540 O O . ASP A 1 328 ? -24.067 3.668 22.855 1.00 94.81 328 ASP A O 1
ATOM 2544 N N . GLY A 1 329 ? -25.657 2.154 23.305 1.00 97.00 329 GLY A N 1
ATOM 2545 C CA . GLY A 1 329 ? -24.816 1.360 24.189 1.00 97.00 329 GLY A CA 1
ATOM 2546 C C . GLY A 1 329 ? -23.630 0.719 23.464 1.00 97.00 329 GLY A C 1
ATOM 2547 O O . GLY A 1 329 ? -22.545 0.634 24.038 1.00 97.00 329 GLY A O 1
ATOM 2548 N N . ALA A 1 330 ? -23.774 0.326 22.193 1.00 97.38 330 ALA A N 1
ATOM 2549 C CA . ALA A 1 330 ? -22.651 -0.186 21.404 1.00 97.38 330 ALA A CA 1
ATOM 2550 C C . ALA A 1 330 ? -21.604 0.912 21.140 1.00 97.38 330 ALA A C 1
ATOM 2552 O O . ALA A 1 330 ? -20.410 0.684 21.332 1.00 97.38 330 ALA A O 1
ATOM 2553 N N . PHE A 1 331 ? -22.032 2.125 20.779 1.00 97.25 331 PHE A N 1
ATOM 2554 C CA . PHE A 1 331 ? -21.117 3.263 20.648 1.00 97.25 331 PHE A CA 1
ATOM 2555 C C . PHE A 1 331 ? -20.479 3.662 21.984 1.00 97.25 331 PHE A C 1
ATOM 2557 O O . PHE A 1 331 ? -19.294 3.983 22.013 1.00 97.25 331 PHE A O 1
ATOM 2564 N N . SER A 1 332 ? -21.224 3.592 23.090 1.00 97.31 332 SER A N 1
ATOM 2565 C CA . SER A 1 332 ? -20.688 3.847 24.430 1.00 97.31 332 SER A CA 1
ATOM 2566 C C . SER A 1 332 ? -19.601 2.836 24.809 1.00 97.31 332 SER A C 1
ATOM 2568 O O . SER A 1 332 ? -18.513 3.237 25.212 1.00 97.31 332 SER A O 1
ATOM 2570 N N . ARG A 1 333 ? -19.835 1.535 24.595 1.00 98.12 333 ARG A N 1
ATOM 2571 C CA . ARG A 1 333 ? -18.829 0.483 24.833 1.00 98.12 333 ARG A CA 1
ATOM 2572 C C . ARG A 1 333 ? -17.598 0.641 23.943 1.00 98.12 333 ARG A C 1
ATOM 2574 O O . ARG A 1 333 ? -16.483 0.500 24.435 1.00 98.12 333 ARG A O 1
ATOM 2581 N N . LEU A 1 334 ? -17.785 0.973 22.661 1.00 97.94 334 LEU A N 1
ATOM 2582 C CA . LEU A 1 334 ? -16.679 1.300 21.755 1.00 97.94 334 LEU A CA 1
ATOM 2583 C C . LEU A 1 334 ? -15.846 2.463 22.311 1.00 97.94 334 LEU A C 1
ATOM 2585 O O . LEU A 1 334 ? -14.627 2.347 22.406 1.00 97.94 334 LEU A O 1
ATOM 2589 N N . GLN A 1 335 ? -16.496 3.553 22.721 1.00 97.88 335 GLN A N 1
ATOM 2590 C CA . GLN A 1 335 ? -15.827 4.721 23.289 1.00 97.88 335 GLN A CA 1
ATOM 2591 C C . GLN A 1 335 ? -15.030 4.373 24.554 1.00 97.88 335 GLN A C 1
ATOM 2593 O O . GLN A 1 335 ? -13.887 4.806 24.694 1.00 97.88 335 GLN A O 1
ATOM 2598 N N . THR A 1 336 ? -15.602 3.570 25.454 1.00 98.06 336 THR A N 1
ATOM 2599 C CA . THR A 1 336 ? -14.921 3.104 26.671 1.00 98.06 336 THR A CA 1
ATOM 2600 C C . THR A 1 336 ? -13.691 2.262 26.336 1.00 98.06 336 THR A C 1
ATOM 2602 O O . THR A 1 336 ? -12.618 2.522 26.874 1.00 98.06 336 THR A O 1
ATOM 2605 N N . GLY A 1 337 ? -13.809 1.312 25.402 1.00 98.12 337 GLY A N 1
ATOM 2606 C CA . GLY A 1 337 ? -12.671 0.505 24.955 1.00 98.12 337 GLY A CA 1
ATOM 2607 C C . GLY A 1 337 ? -11.558 1.343 24.322 1.00 98.12 337 GLY A C 1
ATOM 2608 O O . GLY A 1 337 ? -10.385 1.097 24.586 1.00 98.12 337 GLY A O 1
ATOM 2609 N N . LEU A 1 338 ? -11.908 2.362 23.529 1.00 98.00 338 LEU A N 1
ATOM 2610 C CA . LEU A 1 338 ? -10.933 3.288 22.944 1.00 98.00 338 LEU A CA 1
ATOM 2611 C C . LEU A 1 338 ? -10.233 4.147 24.003 1.00 98.00 338 LEU A C 1
ATOM 2613 O O . LEU A 1 338 ? -9.023 4.334 23.913 1.00 98.00 338 LEU A O 1
ATOM 2617 N N . ASN A 1 339 ? -10.966 4.648 25.004 1.00 97.31 339 ASN A N 1
ATOM 2618 C CA . ASN A 1 339 ? -10.378 5.392 26.121 1.00 97.31 339 ASN A CA 1
ATOM 2619 C C . ASN A 1 339 ? -9.350 4.527 26.865 1.00 97.31 339 ASN A C 1
ATOM 2621 O O . ASN A 1 339 ? -8.221 4.963 27.066 1.00 97.31 339 ASN A O 1
ATOM 2625 N N . LEU A 1 340 ? -9.715 3.286 27.200 1.00 97.19 340 LEU A N 1
ATOM 2626 C CA . LEU A 1 340 ? -8.828 2.378 27.921 1.00 97.19 340 LEU A CA 1
ATOM 2627 C C . LEU A 1 340 ? -7.622 1.953 27.067 1.00 97.19 340 LEU A C 1
ATOM 2629 O O . LEU A 1 340 ? -6.509 1.840 27.575 1.00 97.19 340 LEU A O 1
ATOM 2633 N N . ALA A 1 341 ? -7.807 1.763 25.757 1.00 97.06 341 ALA A N 1
ATOM 2634 C CA . ALA A 1 341 ? -6.699 1.505 24.839 1.00 97.06 341 ALA A CA 1
ATOM 2635 C C . ALA A 1 341 ? -5.722 2.689 24.772 1.00 97.06 341 ALA A C 1
ATOM 2637 O O . ALA A 1 341 ? -4.515 2.478 24.787 1.00 97.06 341 ALA A O 1
ATOM 2638 N N . TRP A 1 342 ? -6.227 3.926 24.751 1.00 96.25 342 TRP A N 1
ATOM 2639 C CA . TRP A 1 342 ? -5.394 5.129 24.804 1.00 96.25 342 TRP A CA 1
ATOM 2640 C C . TRP A 1 342 ? -4.602 5.222 26.115 1.00 96.25 342 TRP A C 1
ATOM 2642 O O . TRP A 1 342 ? -3.402 5.463 26.067 1.00 96.25 342 TRP A O 1
ATOM 2652 N N . GLU A 1 343 ? -5.224 4.946 27.265 1.00 94.38 343 GLU A N 1
ATOM 2653 C CA . GLU A 1 343 ? -4.542 4.925 28.574 1.00 94.38 343 GLU A CA 1
ATOM 2654 C C . GLU A 1 343 ? -3.445 3.850 28.662 1.00 94.38 343 GLU A C 1
ATOM 2656 O O . GLU A 1 343 ? -2.452 4.030 29.361 1.00 94.38 343 GLU A O 1
ATOM 2661 N N . ASN A 1 344 ? -3.596 2.741 27.931 1.00 93.88 344 ASN A N 1
ATOM 2662 C CA . ASN A 1 344 ? -2.613 1.654 27.875 1.00 93.88 344 ASN A CA 1
ATOM 2663 C C . ASN A 1 344 ? -1.604 1.794 26.716 1.00 93.88 344 ASN A C 1
ATOM 2665 O O . ASN A 1 344 ? -0.757 0.917 26.532 1.00 93.88 344 ASN A O 1
ATOM 2669 N N . CYS A 1 345 ? -1.679 2.863 25.919 1.00 93.69 345 CYS A N 1
ATOM 2670 C CA . CYS A 1 345 ? -0.782 3.105 24.790 1.00 93.69 345 CYS A CA 1
ATOM 2671 C C . CYS A 1 345 ? 0.477 3.848 25.256 1.00 93.69 345 CYS A C 1
ATOM 2673 O O . CYS A 1 345 ? 0.408 5.011 25.637 1.00 93.69 345 CYS A O 1
ATOM 2675 N N . ALA A 1 346 ? 1.651 3.222 25.157 1.00 89.31 346 ALA A N 1
ATOM 2676 C CA . ALA A 1 346 ? 2.906 3.819 25.631 1.00 89.31 346 ALA A CA 1
ATOM 2677 C C . ALA 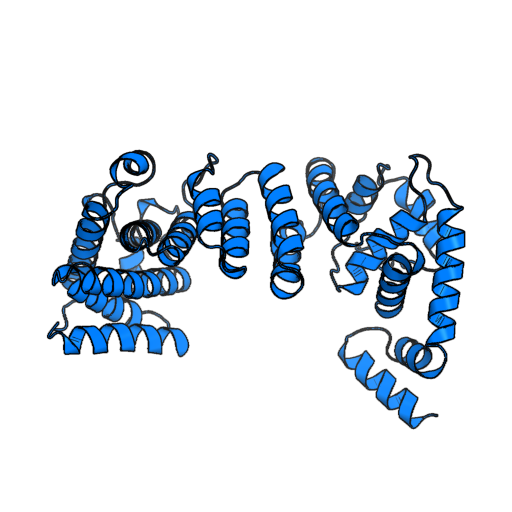A 1 346 ? 3.255 5.156 24.941 1.00 89.31 346 ALA A C 1
ATOM 2679 O O . ALA A 1 346 ? 3.848 6.037 25.556 1.00 89.31 346 ALA A O 1
ATOM 2680 N N . GLU A 1 347 ? 2.862 5.324 23.675 1.00 85.12 347 GLU A N 1
ATOM 2681 C CA . GLU A 1 347 ? 3.117 6.533 22.877 1.00 85.12 347 GLU A CA 1
ATOM 2682 C C . GLU A 1 347 ? 1.996 7.589 23.004 1.00 85.12 347 GLU A C 1
ATOM 2684 O O . GLU A 1 347 ? 1.925 8.526 22.208 1.00 85.12 347 GLU A O 1
ATOM 2689 N N . HIS A 1 348 ? 1.072 7.460 23.969 1.00 84.81 348 HIS A N 1
ATOM 2690 C CA . HIS A 1 348 ? -0.133 8.293 23.972 1.00 84.81 348 HIS A CA 1
ATOM 2691 C C . HIS A 1 348 ? 0.147 9.794 24.126 1.00 84.81 348 HIS A C 1
ATOM 2693 O O . HIS A 1 348 ? -0.566 10.599 23.533 1.00 84.81 348 HIS A O 1
ATOM 2699 N N . GLU A 1 349 ? 1.171 10.194 24.891 1.00 84.62 349 GLU A N 1
ATOM 2700 C CA . GLU A 1 349 ? 1.499 11.612 25.108 1.00 84.62 349 GLU A CA 1
ATOM 2701 C C . GLU A 1 349 ? 2.102 12.238 23.852 1.00 84.62 349 GLU A C 1
ATOM 2703 O O . GLU A 1 349 ? 1.611 13.268 23.389 1.00 84.62 349 GLU A O 1
ATOM 2708 N N . SER A 1 350 ? 3.095 11.575 23.253 1.00 85.25 350 SER A N 1
ATOM 2709 C CA . SER A 1 350 ? 3.800 12.064 22.064 1.00 85.25 350 SER A CA 1
ATOM 2710 C C . SER A 1 350 ? 2.899 12.156 20.831 1.00 85.25 350 SER A C 1
ATOM 2712 O O . SER A 1 350 ? 3.138 12.980 19.952 1.00 85.25 350 SER A O 1
ATOM 2714 N N . LEU A 1 351 ? 1.838 11.347 20.761 1.00 87.38 351 LEU A N 1
ATOM 2715 C CA . LEU A 1 351 ? 0.900 11.352 19.638 1.00 87.38 351 LEU A CA 1
ATOM 2716 C C . LEU A 1 351 ? -0.287 12.305 19.811 1.00 87.38 351 LEU A C 1
ATOM 2718 O O . LEU A 1 351 ? -1.001 12.544 18.834 1.00 87.38 351 LEU A O 1
ATOM 2722 N N . THR A 1 352 ? -0.498 12.891 20.997 1.00 84.94 352 THR A N 1
ATOM 2723 C CA . THR A 1 352 ? -1.646 13.794 21.226 1.00 84.94 352 THR A CA 1
ATOM 2724 C C . THR A 1 352 ? -1.616 15.075 20.391 1.00 84.94 352 THR A C 1
ATOM 2726 O O . THR A 1 352 ? -2.663 15.673 20.150 1.00 84.94 352 THR A O 1
ATOM 2729 N N . GLU A 1 353 ? -0.446 15.467 19.882 1.00 84.56 353 GLU A N 1
ATOM 2730 C CA . GLU A 1 353 ? -0.301 16.581 18.937 1.00 84.56 353 GLU A CA 1
ATOM 2731 C C . GLU A 1 353 ? -0.865 16.255 17.544 1.00 84.56 353 GLU A C 1
ATOM 2733 O O . GLU A 1 353 ? -1.234 17.156 16.791 1.00 84.56 353 GLU A O 1
ATOM 2738 N N . ARG A 1 354 ? -0.951 14.964 17.194 1.00 87.19 354 ARG A N 1
ATOM 2739 C CA . ARG A 1 354 ? -1.396 14.477 15.878 1.00 87.19 354 ARG A CA 1
ATOM 2740 C C . ARG A 1 354 ? -2.797 13.877 15.909 1.00 87.19 354 ARG A C 1
ATOM 2742 O O . ARG A 1 354 ? -3.509 13.934 14.907 1.00 87.19 354 ARG A O 1
ATOM 2749 N N . ILE A 1 355 ? -3.177 13.269 17.031 1.00 89.69 355 ILE A N 1
ATOM 2750 C CA . ILE A 1 355 ? -4.432 12.536 17.203 1.00 89.69 355 ILE A CA 1
ATOM 2751 C C . ILE A 1 355 ? -5.081 13.001 18.508 1.00 89.69 355 ILE A C 1
ATOM 2753 O O . ILE A 1 355 ? -4.444 12.946 19.560 1.00 89.69 355 ILE A O 1
ATOM 2757 N N . PRO A 1 356 ? -6.353 13.428 18.495 1.00 89.38 356 PRO A N 1
ATOM 2758 C CA . PRO A 1 356 ? -7.009 13.831 19.724 1.00 89.38 356 PRO A CA 1
ATOM 2759 C C . PRO A 1 356 ? -7.217 12.634 20.658 1.00 89.38 356 PRO A C 1
ATOM 2761 O O . PRO A 1 356 ? -7.329 11.477 20.235 1.00 89.38 356 PRO A O 1
ATOM 2764 N N . LYS A 1 357 ? -7.353 12.935 21.952 1.00 93.06 357 LYS A N 1
ATOM 2765 C CA . LYS A 1 357 ? -7.790 11.944 22.940 1.00 93.06 357 LYS A CA 1
ATOM 2766 C C . LYS A 1 357 ? -9.134 11.339 22.515 1.00 93.06 357 LYS A C 1
ATOM 2768 O O . LYS A 1 357 ? -9.965 12.073 21.964 1.00 93.06 357 LYS A O 1
ATOM 2773 N N . PRO A 1 358 ? -9.401 10.050 22.792 1.00 92.75 358 PRO A N 1
ATOM 2774 C CA . PRO A 1 358 ? -10.608 9.414 22.285 1.00 92.75 358 PRO A CA 1
ATOM 2775 C C . PRO A 1 358 ? -11.898 10.110 22.729 1.00 92.75 358 PRO A C 1
ATOM 2777 O O . PRO A 1 358 ? -12.842 10.152 21.950 1.00 92.75 358 PRO A O 1
ATOM 2780 N N . GLN A 1 359 ? -11.940 10.745 23.90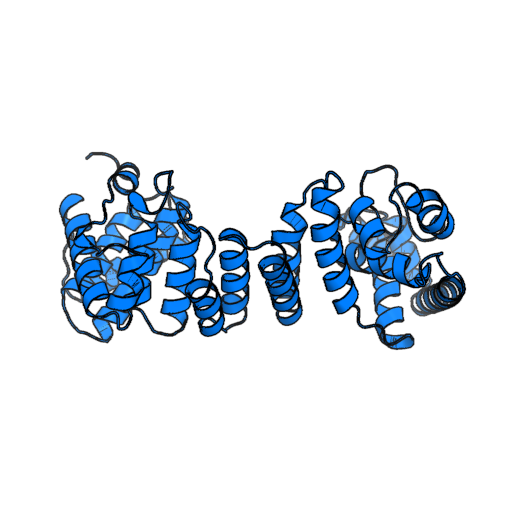5 1.00 92.62 359 GLN A N 1
ATOM 2781 C CA . GLN A 1 359 ? -13.110 11.486 24.403 1.00 92.62 359 GLN A CA 1
ATOM 2782 C C . GLN A 1 359 ? -13.538 12.653 23.495 1.00 92.62 359 GLN A C 1
ATOM 2784 O O . GLN A 1 359 ? -14.682 13.094 23.563 1.00 92.62 359 GLN A O 1
ATOM 2789 N N . ALA A 1 360 ? -12.635 13.167 22.657 1.00 92.81 360 ALA A N 1
ATOM 2790 C CA . ALA A 1 360 ? -12.940 14.216 21.689 1.00 92.81 360 ALA A CA 1
ATOM 2791 C C . ALA A 1 360 ? -13.351 13.663 20.310 1.00 92.81 360 ALA A C 1
ATOM 2793 O O . ALA A 1 360 ? -13.742 14.438 19.436 1.00 92.81 360 ALA A O 1
ATOM 2794 N N . MET A 1 361 ? -13.271 12.348 20.084 1.00 94.56 361 MET A N 1
ATOM 2795 C CA . MET A 1 361 ? -13.682 11.720 18.828 1.00 94.56 361 MET A CA 1
ATOM 2796 C C . MET A 1 361 ? -15.205 11.705 18.710 1.00 94.56 361 MET A C 1
ATOM 2798 O O . MET A 1 361 ? -15.918 11.381 19.656 1.00 94.56 361 MET A O 1
ATOM 2802 N N . ARG A 1 362 ? -15.709 12.052 17.524 1.00 95.00 362 ARG A N 1
ATOM 2803 C CA . ARG A 1 362 ? -17.131 11.929 17.184 1.00 95.00 362 ARG A CA 1
ATOM 2804 C C . ARG A 1 362 ? -17.303 10.853 16.128 1.00 95.00 362 ARG A C 1
ATOM 2806 O O . ARG A 1 362 ? -16.396 10.628 15.334 1.00 95.00 362 ARG A O 1
ATOM 2813 N N . PHE A 1 363 ? -18.453 10.193 16.124 1.00 96.19 363 PHE A N 1
ATOM 2814 C CA . PHE A 1 363 ? -18.748 9.084 15.214 1.00 96.19 363 PHE A CA 1
ATOM 2815 C C . PHE A 1 363 ? -20.094 9.268 14.503 1.00 96.19 363 PHE A C 1
ATOM 2817 O O . PHE A 1 363 ? -20.750 8.290 14.145 1.00 96.19 363 PHE A O 1
ATOM 2824 N N . ASP A 1 364 ? -20.534 10.509 14.302 1.00 95.25 364 ASP A N 1
ATOM 2825 C CA . ASP A 1 364 ? -21.827 10.820 13.691 1.00 95.25 364 ASP A CA 1
ATOM 2826 C C . ASP A 1 364 ? -21.880 10.347 12.234 1.00 95.25 364 ASP A C 1
ATOM 2828 O O . ASP A 1 364 ? -22.902 9.848 11.768 1.00 95.25 364 ASP A O 1
ATOM 2832 N N . GLY A 1 365 ? -20.762 10.440 11.516 1.00 94.19 365 GLY A N 1
ATOM 2833 C CA . GLY A 1 365 ? -20.596 9.906 10.172 1.00 94.19 365 GLY A CA 1
ATOM 2834 C C . GLY A 1 365 ? -20.712 8.385 10.126 1.00 94.19 365 GLY A C 1
ATOM 2835 O O . GLY A 1 365 ? -21.415 7.860 9.266 1.00 94.19 365 GLY A O 1
ATOM 2836 N N . LEU A 1 366 ? -20.095 7.679 11.080 1.00 95.94 366 LEU A N 1
ATOM 2837 C CA . LEU A 1 366 ? -20.219 6.222 11.202 1.00 95.94 366 LEU A CA 1
ATOM 2838 C C . LEU A 1 366 ? -21.656 5.809 11.557 1.00 95.94 366 LEU A C 1
ATOM 2840 O O . LEU A 1 366 ? -22.171 4.845 10.995 1.00 95.94 366 LEU A O 1
ATOM 2844 N N . LYS A 1 367 ? -22.331 6.563 12.436 1.00 95.69 367 LYS A N 1
ATOM 2845 C CA . LYS A 1 367 ? -23.731 6.318 12.820 1.00 95.69 367 LYS A CA 1
ATOM 2846 C C . LYS A 1 367 ? -24.684 6.306 11.623 1.00 95.69 367 LYS A C 1
ATOM 2848 O O . LYS A 1 367 ? -25.624 5.520 11.623 1.00 95.69 367 LYS A O 1
ATOM 2853 N N . ARG A 1 368 ? -24.414 7.100 10.578 1.00 94.00 368 ARG A N 1
ATOM 2854 C CA . ARG A 1 368 ? -25.230 7.146 9.345 1.00 94.00 368 ARG A CA 1
ATOM 2855 C C . ARG A 1 368 ? -25.259 5.827 8.572 1.00 94.00 368 ARG A C 1
ATOM 2857 O O . ARG A 1 368 ? -26.150 5.644 7.749 1.00 94.00 368 ARG A O 1
ATOM 2864 N N . LEU A 1 369 ? -24.303 4.925 8.805 1.00 94.00 369 LEU A N 1
ATOM 2865 C CA . LEU A 1 369 ? -24.293 3.601 8.175 1.00 94.00 369 LEU A CA 1
ATOM 2866 C C . LEU A 1 369 ? -25.317 2.641 8.790 1.00 94.00 369 LEU A C 1
ATOM 2868 O O . LEU A 1 369 ? -25.554 1.568 8.237 1.00 94.00 369 LEU A O 1
ATOM 2872 N N . PHE A 1 370 ? -25.919 3.010 9.920 1.00 90.38 370 PHE A N 1
ATOM 2873 C CA . PHE A 1 370 ? -26.909 2.201 10.606 1.00 90.38 370 PHE A CA 1
ATOM 2874 C C . PHE A 1 370 ? -28.280 2.866 10.463 1.00 90.38 370 PHE A C 1
ATOM 2876 O O . PHE A 1 370 ? -28.399 4.070 10.698 1.00 90.38 370 PHE A O 1
ATOM 2883 N N . PRO A 1 371 ? -29.326 2.122 10.063 1.00 71.81 371 PRO A N 1
ATOM 2884 C CA . PRO A 1 371 ? -30.669 2.678 10.022 1.00 71.81 371 PRO A CA 1
ATOM 2885 C C . PRO A 1 371 ? -31.059 3.165 11.422 1.00 71.81 371 PRO A C 1
ATOM 2887 O O . PRO A 1 371 ? -30.816 2.466 12.410 1.00 71.81 371 PRO A O 1
ATOM 2890 N N . LEU A 1 372 ? -31.655 4.359 11.488 1.00 57.75 372 LEU A N 1
ATOM 2891 C CA . LEU A 1 372 ? -32.377 4.806 12.676 1.00 57.75 372 LEU A CA 1
ATOM 2892 C C . LEU A 1 372 ? -33.484 3.773 12.915 1.00 57.75 372 LEU A C 1
ATOM 2894 O O . LEU A 1 372 ? -34.293 3.531 12.018 1.00 57.75 372 LEU A O 1
ATOM 2898 N N . GLY A 1 373 ? -33.401 3.084 14.053 1.00 48.84 373 GLY A N 1
ATOM 2899 C CA . GLY A 1 373 ? -34.393 2.093 14.469 1.00 48.84 373 GLY A CA 1
ATOM 2900 C C . GLY A 1 373 ? -35.756 2.713 14.711 1.00 48.84 373 GLY A C 1
ATOM 2901 O O . GLY A 1 373 ? -35.794 3.911 15.077 1.00 48.84 373 GLY A O 1
#

Radius of gyration: 26.57 Å; chains: 1; bounding box: 62×49×69 Å